Protein AF-A0A955H539-F1 (afdb_monomer_lite)

Structure (mmCIF, N/CA/C/O backbone):
data_AF-A0A955H539-F1
#
_entry.id   AF-A0A955H539-F1
#
loop_
_atom_site.group_PDB
_atom_site.id
_atom_site.type_symbol
_atom_site.label_atom_id
_atom_site.label_alt_id
_atom_site.label_comp_id
_atom_site.label_asym_id
_atom_site.label_entity_id
_atom_site.label_seq_id
_atom_site.pdbx_PDB_ins_code
_atom_site.Cartn_x
_atom_site.Cartn_y
_atom_site.Cartn_z
_atom_site.occupancy
_atom_site.B_iso_or_equiv
_atom_site.auth_seq_id
_atom_site.auth_comp_id
_atom_site.auth_asym_id
_atom_site.auth_atom_id
_atom_site.pdbx_PDB_model_num
ATOM 1 N N . MET A 1 1 ? 35.141 -35.932 -36.518 1.00 38.81 1 MET A N 1
ATOM 2 C CA . MET A 1 1 ? 34.909 -35.961 -35.057 1.00 38.81 1 MET A CA 1
ATOM 3 C C . MET A 1 1 ? 34.471 -34.568 -34.637 1.00 38.81 1 MET A C 1
ATOM 5 O O . MET A 1 1 ? 35.222 -33.624 -34.828 1.00 38.81 1 MET A O 1
ATOM 9 N N . SER A 1 2 ? 33.211 -34.442 -34.222 1.00 32.72 2 SER A N 1
ATOM 10 C CA . SER A 1 2 ? 32.520 -33.176 -33.949 1.00 32.72 2 SER A CA 1
ATOM 11 C C . SER A 1 2 ? 32.860 -32.680 -32.542 1.00 32.72 2 SER A C 1
ATOM 13 O O . SER A 1 2 ? 32.579 -33.362 -31.556 1.00 32.72 2 SER A O 1
ATOM 15 N N . SER A 1 3 ? 33.497 -31.513 -32.448 1.00 37.25 3 SER A N 1
ATOM 16 C CA . SER A 1 3 ? 33.741 -30.824 -31.184 1.00 37.25 3 SER A CA 1
ATOM 17 C C . SER A 1 3 ? 32.436 -30.204 -30.692 1.00 37.25 3 SER A C 1
ATOM 19 O O . SER A 1 3 ? 32.003 -29.161 -31.179 1.00 37.25 3 SER A O 1
ATOM 21 N N . SER A 1 4 ? 31.826 -30.882 -29.723 1.00 38.12 4 SER A N 1
ATOM 22 C CA . SER A 1 4 ? 30.728 -30.408 -28.883 1.00 38.12 4 SER A CA 1
ATOM 23 C C . SER A 1 4 ? 30.939 -28.951 -28.451 1.00 38.12 4 SER A C 1
ATOM 25 O O . SER A 1 4 ? 31.757 -28.652 -27.576 1.00 38.12 4 SER A O 1
ATOM 27 N N . GLN A 1 5 ? 30.185 -28.038 -29.071 1.00 35.50 5 GLN A N 1
ATOM 28 C CA . GLN A 1 5 ? 29.896 -26.733 -28.496 1.00 35.50 5 GLN A CA 1
ATOM 29 C C . GLN A 1 5 ? 29.099 -26.982 -27.215 1.00 35.50 5 GLN A C 1
ATOM 31 O O . GLN A 1 5 ? 27.898 -27.253 -27.241 1.00 35.50 5 GLN A O 1
ATOM 36 N N . ARG A 1 6 ? 29.785 -26.912 -26.071 1.00 37.47 6 ARG A N 1
ATOM 37 C CA . ARG A 1 6 ? 29.130 -26.755 -24.775 1.00 37.47 6 ARG A CA 1
ATOM 38 C C . ARG A 1 6 ? 28.365 -25.438 -24.815 1.00 37.47 6 ARG A C 1
ATOM 40 O O . ARG A 1 6 ? 28.949 -24.373 -24.648 1.00 37.47 6 ARG A O 1
ATOM 47 N N . ASN A 1 7 ? 27.057 -25.537 -25.031 1.00 35.84 7 ASN A N 1
ATOM 48 C CA . ASN A 1 7 ? 26.089 -24.493 -24.731 1.00 35.84 7 ASN A CA 1
ATOM 49 C C . ASN A 1 7 ? 26.128 -24.235 -23.218 1.00 35.84 7 ASN A C 1
ATOM 51 O O . ASN A 1 7 ? 25.329 -24.760 -22.446 1.00 35.84 7 ASN A O 1
ATOM 55 N N . THR A 1 8 ? 27.094 -23.443 -22.765 1.00 35.22 8 THR A N 1
ATOM 56 C CA . THR A 1 8 ? 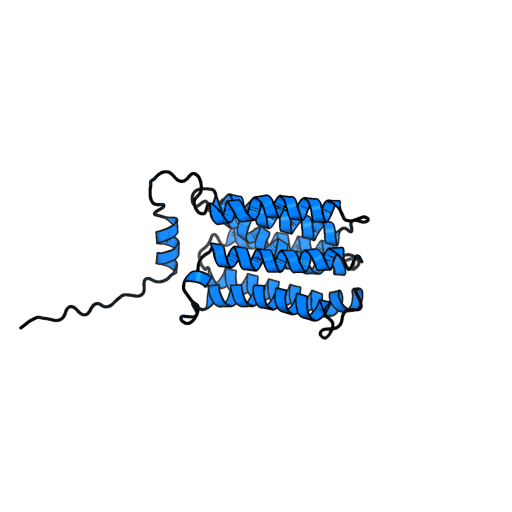26.981 -22.747 -21.492 1.00 35.22 8 THR A CA 1
ATOM 57 C C . THR A 1 8 ? 25.925 -21.675 -21.695 1.00 35.22 8 THR A C 1
ATOM 59 O O . THR A 1 8 ? 26.226 -20.584 -22.177 1.00 35.22 8 THR A O 1
ATOM 62 N N . SER A 1 9 ? 24.673 -21.996 -21.363 1.00 38.12 9 SER A N 1
ATOM 63 C CA . SER A 1 9 ? 23.660 -20.985 -21.092 1.00 38.12 9 SER A CA 1
ATOM 64 C C . SER A 1 9 ? 24.155 -20.187 -19.889 1.00 38.12 9 SER A C 1
ATOM 66 O O . SER A 1 9 ? 23.916 -20.551 -18.736 1.00 38.12 9 SER A O 1
ATOM 68 N N . ILE A 1 10 ? 24.941 -19.147 -20.152 1.00 40.91 10 ILE A N 1
ATOM 69 C CA . ILE A 1 10 ? 25.293 -18.150 -19.153 1.00 40.91 10 ILE A CA 1
ATOM 70 C C . ILE A 1 10 ? 23.949 -17.583 -18.714 1.00 40.91 10 ILE A C 1
ATOM 72 O O . ILE A 1 10 ? 23.282 -16.905 -19.493 1.00 40.91 10 ILE A O 1
ATOM 76 N N . ALA A 1 11 ? 23.513 -17.952 -17.508 1.00 40.94 11 ALA A N 1
ATOM 77 C CA . ALA A 1 11 ? 22.368 -17.341 -16.863 1.00 40.94 11 ALA A CA 1
ATOM 78 C C . ALA A 1 11 ? 22.653 -15.840 -16.844 1.00 40.94 11 ALA A C 1
ATOM 80 O O . ALA A 1 11 ? 23.540 -15.379 -16.123 1.00 40.94 11 ALA A O 1
ATOM 81 N N . VAL A 1 12 ? 21.993 -15.104 -17.738 1.00 39.16 12 VAL A N 1
ATOM 82 C CA . VAL A 1 12 ? 22.119 -13.655 -17.808 1.00 39.16 12 VAL A CA 1
ATOM 83 C C . VAL A 1 12 ? 21.705 -13.156 -16.427 1.00 39.16 12 VAL A C 1
ATOM 85 O O . VAL A 1 12 ? 20.590 -13.467 -16.007 1.00 39.16 12 VAL A O 1
ATOM 88 N N . PRO A 1 13 ? 22.582 -12.451 -15.690 1.00 43.50 13 PRO A N 1
ATOM 89 C CA . PRO A 1 13 ? 22.218 -11.896 -14.397 1.00 43.50 13 PRO A CA 1
ATOM 90 C C . PRO A 1 13 ? 20.921 -11.112 -14.567 1.00 43.50 13 PRO A C 1
ATOM 92 O O . PRO A 1 13 ? 20.821 -10.314 -15.498 1.00 43.50 13 PRO A O 1
ATOM 95 N N . PHE A 1 14 ? 19.929 -11.334 -13.711 1.00 41.34 14 PHE A N 1
ATOM 96 C CA . PHE A 1 14 ? 18.600 -10.743 -13.865 1.00 41.34 14 PHE A CA 1
ATOM 97 C C . PHE A 1 14 ? 18.630 -9.210 -13.955 1.00 41.34 14 PHE A C 1
ATOM 99 O O . PHE A 1 14 ? 17.794 -8.627 -14.630 1.00 41.34 14 PHE A O 1
ATOM 106 N N . SER A 1 15 ? 19.658 -8.550 -13.405 1.00 37.47 15 SER A N 1
ATOM 107 C CA . SER A 1 15 ? 19.914 -7.122 -13.638 1.00 37.47 15 SER A CA 1
ATOM 108 C C . SER A 1 15 ? 20.077 -6.781 -15.121 1.00 37.47 15 SER A C 1
ATOM 110 O O . SER A 1 15 ? 19.493 -5.812 -15.582 1.00 37.47 15 SER A O 1
ATOM 112 N N . LYS A 1 16 ? 20.791 -7.601 -15.898 1.00 33.38 16 LYS A N 1
ATOM 113 C CA . LYS A 1 16 ? 20.865 -7.475 -17.357 1.00 33.38 16 LYS A CA 1
ATOM 114 C C . LYS A 1 16 ? 19.565 -7.892 -18.038 1.00 33.38 16 LYS A C 1
ATOM 116 O O . LYS A 1 16 ? 19.284 -7.345 -19.084 1.00 33.38 16 LYS A O 1
ATOM 121 N N . PHE A 1 17 ? 18.763 -8.803 -17.487 1.00 37.69 17 PHE A N 1
ATOM 122 C CA . PHE A 1 17 ? 17.462 -9.175 -18.067 1.00 37.69 17 PHE A CA 1
ATOM 123 C C . PHE A 1 17 ? 16.393 -8.081 -17.879 1.00 37.69 17 PHE A C 1
ATOM 125 O O . PHE A 1 17 ? 15.709 -7.735 -18.837 1.00 37.69 17 PHE A O 1
ATOM 132 N N . LEU A 1 18 ? 16.302 -7.487 -16.683 1.00 35.06 18 LEU A N 1
ATOM 133 C CA . LEU A 1 18 ? 15.467 -6.319 -16.373 1.00 35.06 18 LEU A CA 1
ATOM 134 C C . LEU A 1 18 ? 15.876 -5.114 -17.218 1.00 35.06 18 LEU A C 1
ATOM 136 O O . LEU A 1 18 ? 15.024 -4.541 -17.886 1.00 35.06 18 LEU A O 1
ATOM 140 N N . VAL A 1 19 ? 17.176 -4.804 -17.265 1.00 41.91 19 VAL A N 1
ATOM 141 C CA . VAL A 1 19 ? 17.725 -3.724 -18.098 1.00 41.91 19 VAL A CA 1
ATOM 142 C C . VAL A 1 19 ? 17.501 -4.016 -19.586 1.00 41.91 19 VAL A C 1
ATOM 144 O O . VAL A 1 19 ? 17.083 -3.137 -20.319 1.00 41.91 19 VAL A O 1
ATOM 147 N N . HIS A 1 20 ? 17.646 -5.260 -20.054 1.00 39.03 20 HIS A N 1
ATOM 148 C CA . HIS A 1 20 ? 17.421 -5.597 -21.466 1.00 39.03 20 HIS A CA 1
ATOM 149 C C . HIS A 1 20 ? 15.936 -5.582 -21.876 1.00 39.03 20 HIS A C 1
ATOM 151 O O . HIS A 1 20 ? 15.632 -5.279 -23.028 1.00 39.03 20 HIS A O 1
ATOM 157 N N . HIS A 1 21 ? 15.005 -5.848 -20.951 1.00 44.81 21 HIS A N 1
ATOM 158 C CA . HIS A 1 21 ? 13.562 -5.668 -21.166 1.00 44.81 21 HIS A CA 1
ATOM 159 C C . HIS A 1 21 ? 13.073 -4.225 -20.941 1.00 44.81 21 HIS A C 1
ATOM 161 O O . HIS A 1 21 ? 11.998 -3.867 -21.427 1.00 44.81 21 HIS A O 1
ATOM 167 N N . GLU A 1 22 ? 13.828 -3.404 -20.210 1.00 46.75 22 GLU A N 1
ATOM 168 C CA . GLU A 1 22 ? 13.614 -1.960 -20.059 1.00 46.75 22 GLU A CA 1
ATOM 169 C C . GLU A 1 22 ? 14.155 -1.181 -21.271 1.00 46.75 22 GLU A C 1
ATOM 171 O O . GLU A 1 22 ? 13.440 -0.336 -21.805 1.00 46.75 22 GLU A O 1
ATOM 176 N N . ASP A 1 23 ? 15.345 -1.523 -21.770 1.00 45.06 23 ASP A N 1
ATOM 177 C CA . ASP A 1 23 ? 16.079 -0.766 -22.797 1.00 45.06 23 ASP A CA 1
ATOM 178 C C . ASP A 1 23 ? 15.697 -1.107 -24.244 1.00 45.06 23 ASP A C 1
ATOM 180 O O . ASP A 1 23 ? 15.927 -0.301 -25.143 1.00 45.06 23 ASP A O 1
ATOM 184 N N . ASN A 1 24 ? 15.088 -2.272 -24.494 1.00 41.47 24 ASN A N 1
ATOM 185 C CA . ASN A 1 24 ? 14.580 -2.659 -25.815 1.00 41.47 24 ASN A CA 1
ATOM 186 C C . ASN A 1 24 ? 13.050 -2.821 -25.792 1.00 41.47 24 ASN A C 1
ATOM 188 O O . ASN A 1 24 ? 12.541 -3.946 -25.888 1.00 41.47 24 ASN A O 1
ATOM 192 N N . PRO A 1 25 ? 12.268 -1.727 -25.698 1.00 46.56 25 PRO A N 1
ATOM 193 C CA . PRO A 1 25 ? 10.861 -1.802 -26.055 1.00 46.56 25 PRO A CA 1
ATOM 194 C C . PRO A 1 25 ? 10.804 -2.204 -27.531 1.00 46.56 25 PRO A C 1
ATOM 196 O O . PRO A 1 25 ? 11.357 -1.503 -28.378 1.00 46.56 25 PRO A O 1
ATOM 199 N N . ARG A 1 26 ? 10.182 -3.348 -27.855 1.00 47.81 26 ARG A N 1
ATOM 200 C CA . ARG A 1 26 ? 9.959 -3.727 -29.258 1.00 47.81 26 ARG A CA 1
ATOM 201 C C . ARG A 1 26 ? 9.319 -2.524 -29.959 1.00 47.81 26 ARG A C 1
ATOM 203 O O . ARG A 1 26 ? 8.255 -2.081 -29.513 1.00 47.81 26 ARG A O 1
ATOM 210 N N . PRO A 1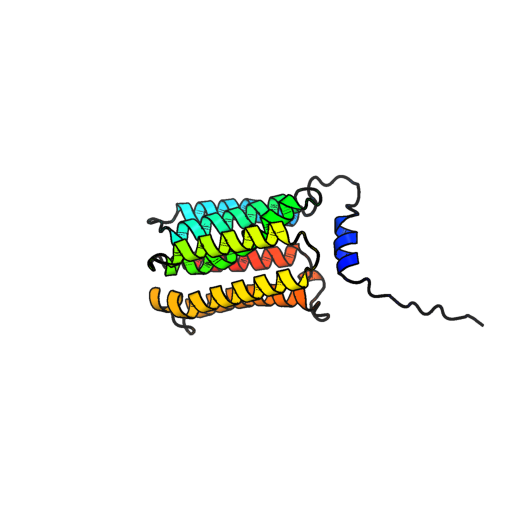 27 ? 9.968 -1.946 -30.980 1.00 49.78 27 PRO A N 1
ATOM 211 C CA . PRO A 1 27 ? 9.525 -0.690 -31.542 1.00 49.78 27 PRO A CA 1
ATOM 212 C C . PRO A 1 27 ? 8.395 -0.985 -32.514 1.00 49.78 27 PRO A C 1
ATOM 214 O O . PRO A 1 27 ? 8.638 -1.015 -33.701 1.00 49.78 27 PRO A O 1
ATOM 217 N N . GLU A 1 28 ? 7.176 -1.247 -32.036 1.00 42.19 28 GLU A N 1
ATOM 218 C CA . GLU A 1 28 ? 5.996 -1.293 -32.905 1.00 42.19 28 GLU A CA 1
ATOM 219 C C . GLU A 1 28 ? 4.678 -1.228 -32.099 1.00 42.19 28 GLU A C 1
ATOM 221 O O . GLU A 1 28 ? 4.253 -2.179 -31.449 1.00 42.19 28 GLU A O 1
ATOM 226 N N . LYS A 1 29 ? 4.004 -0.073 -32.201 1.00 42.81 29 LYS A N 1
ATOM 227 C CA . LYS A 1 29 ? 2.533 0.104 -32.164 1.00 42.81 29 LYS A CA 1
ATOM 228 C C . LYS A 1 29 ? 1.731 -0.091 -30.865 1.00 42.81 29 LYS A C 1
ATOM 230 O O . LYS A 1 29 ? 0.507 -0.016 -30.940 1.00 42.81 29 LYS A O 1
ATOM 235 N N . LEU A 1 30 ? 2.327 -0.258 -29.686 1.00 50.34 30 LEU A N 1
ATOM 236 C CA . LEU A 1 30 ? 1.556 -0.261 -28.429 1.00 50.34 30 LEU A CA 1
ATOM 237 C C . LEU A 1 30 ? 1.717 1.063 -27.670 1.00 50.34 30 LEU A C 1
ATOM 239 O O . LEU A 1 30 ? 2.828 1.468 -27.341 1.00 50.34 30 LEU A O 1
ATOM 243 N N . LEU A 1 31 ? 0.588 1.732 -27.399 1.00 57.59 31 LEU A N 1
ATOM 244 C CA . LEU A 1 31 ? 0.509 3.006 -26.665 1.00 57.59 31 LEU A CA 1
ATOM 245 C C . LEU A 1 31 ? 1.041 2.888 -25.219 1.00 57.59 31 LEU A C 1
ATOM 247 O O . LEU A 1 31 ? 1.422 3.891 -24.626 1.00 57.59 31 LEU A O 1
ATOM 251 N N . PHE A 1 32 ? 1.076 1.664 -24.673 1.00 57.12 32 PHE A N 1
ATOM 252 C CA . PHE A 1 32 ? 1.482 1.351 -23.303 1.00 57.12 32 PHE A CA 1
ATOM 253 C C . PHE A 1 32 ? 2.502 0.212 -23.260 1.00 57.12 32 PHE A C 1
ATOM 255 O O . PHE A 1 32 ? 2.371 -0.765 -24.000 1.00 57.12 32 PHE A O 1
ATOM 262 N N . ARG A 1 33 ? 3.475 0.302 -22.343 1.00 65.25 33 ARG A N 1
ATOM 263 C CA . ARG A 1 33 ? 4.502 -0.734 -22.135 1.00 65.25 33 ARG A CA 1
ATOM 264 C C . ARG A 1 33 ? 3.916 -2.013 -21.522 1.00 65.25 33 ARG A C 1
ATOM 266 O O . ARG A 1 33 ? 4.242 -3.101 -21.983 1.00 65.25 33 ARG A O 1
ATOM 273 N N . HIS A 1 34 ? 3.028 -1.882 -20.533 1.00 72.50 34 HIS A N 1
ATOM 274 C CA . HIS A 1 34 ? 2.270 -2.999 -19.949 1.00 72.50 34 HIS A CA 1
ATOM 275 C C . HIS A 1 34 ? 0.765 -2.675 -19.927 1.00 72.50 34 HIS A C 1
ATOM 277 O O . HIS A 1 34 ? 0.237 -2.242 -18.899 1.00 72.50 34 HIS A O 1
ATOM 283 N N . PRO A 1 35 ? 0.044 -2.862 -21.048 1.00 70.62 35 PRO A N 1
ATOM 284 C CA . PRO A 1 35 ? -1.343 -2.411 -21.184 1.00 70.62 35 PRO A CA 1
ATOM 285 C C . PRO A 1 35 ? -2.294 -3.077 -20.183 1.00 70.62 35 PRO A C 1
ATOM 287 O O . PRO A 1 35 ? -3.199 -2.420 -19.678 1.00 70.62 35 PRO A O 1
ATOM 290 N N . PHE A 1 36 ? -2.068 -4.348 -19.838 1.00 76.69 36 PHE A N 1
ATOM 291 C CA . PHE A 1 36 ? -2.891 -5.051 -18.851 1.00 76.69 36 PHE A CA 1
ATOM 292 C C . PHE A 1 36 ? -2.740 -4.468 -17.448 1.00 76.69 36 PHE A C 1
ATOM 294 O O . PHE A 1 36 ? -3.737 -4.302 -16.756 1.00 76.69 36 PHE A O 1
ATOM 301 N N . VAL A 1 37 ? -1.523 -4.087 -17.044 1.00 76.75 37 VAL A N 1
ATOM 302 C CA . VAL A 1 37 ? -1.291 -3.423 -15.753 1.00 76.75 37 VAL A CA 1
ATOM 303 C C . VAL A 1 37 ? -2.120 -2.141 -15.691 1.00 76.75 37 VAL A C 1
ATOM 305 O O . VAL A 1 37 ? -2.935 -1.989 -14.786 1.00 76.75 37 VAL A O 1
ATOM 308 N N . VAL A 1 38 ? -2.013 -1.275 -16.701 1.00 80.69 38 VAL A N 1
ATOM 309 C CA . VAL A 1 38 ? -2.783 -0.020 -16.777 1.00 80.69 38 VAL A CA 1
ATOM 310 C C . VAL A 1 38 ? -4.293 -0.287 -16.752 1.00 80.69 38 VAL A C 1
ATOM 312 O O . VAL A 1 38 ? -5.019 0.344 -15.982 1.00 80.69 38 VAL A O 1
ATOM 315 N N . PHE A 1 39 ? -4.759 -1.262 -17.537 1.00 81.31 39 PHE A N 1
ATOM 316 C CA . PHE A 1 39 ? -6.173 -1.627 -17.623 1.00 81.31 39 PHE A CA 1
ATOM 317 C C . PHE A 1 39 ? -6.732 -2.179 -16.308 1.00 81.31 39 PHE A C 1
ATOM 319 O O . PHE A 1 39 ? -7.897 -1.947 -16.013 1.00 81.31 39 PHE A O 1
ATOM 326 N N . PHE A 1 40 ? -5.926 -2.865 -15.494 1.00 81.12 40 PHE A N 1
ATOM 327 C CA . PHE A 1 40 ? -6.348 -3.305 -14.164 1.00 81.12 40 PHE A CA 1
ATOM 328 C C . PHE A 1 40 ? -6.284 -2.182 -13.123 1.00 81.12 40 PHE A C 1
ATOM 330 O O . PHE A 1 40 ? -7.153 -2.115 -12.259 1.00 81.12 40 PHE A O 1
ATOM 337 N N . HIS A 1 41 ? -5.302 -1.278 -13.198 1.00 87.19 41 HIS A N 1
ATOM 338 C CA . HIS A 1 41 ? -5.094 -0.260 -12.163 1.00 87.19 41 HIS A CA 1
ATOM 339 C C . HIS A 1 41 ? -6.120 0.874 -12.230 1.00 87.19 41 HIS A C 1
ATOM 341 O O . HIS A 1 41 ? -6.611 1.302 -11.189 1.00 87.19 41 HIS A O 1
ATOM 347 N N . LEU A 1 42 ? -6.483 1.358 -13.423 1.00 87.75 42 LEU A N 1
ATOM 348 C CA . LEU A 1 42 ? -7.389 2.510 -13.547 1.00 87.75 42 LEU A CA 1
ATOM 349 C C . LEU A 1 42 ? -8.818 2.227 -13.038 1.00 87.75 42 LEU A C 1
ATOM 351 O O . LEU A 1 42 ? -9.314 3.019 -12.234 1.00 87.75 42 LEU A O 1
ATOM 355 N N . PRO A 1 43 ? -9.482 1.110 -13.397 1.00 87.62 43 PRO A N 1
ATOM 356 C CA . PRO A 1 43 ? -10.765 0.749 -12.793 1.00 87.62 43 PRO A CA 1
ATOM 357 C C . PRO A 1 43 ? -10.652 0.533 -11.283 1.00 87.62 43 PRO A C 1
ATOM 359 O O . PRO A 1 43 ? -11.580 0.841 -10.539 1.00 87.62 43 PRO A O 1
ATOM 362 N N . TYR A 1 44 ? -9.501 0.047 -10.816 1.00 86.38 44 TYR A N 1
ATOM 363 C CA . TYR A 1 44 ? -9.258 -0.172 -9.398 1.00 86.38 44 TYR A CA 1
ATOM 364 C C . TYR A 1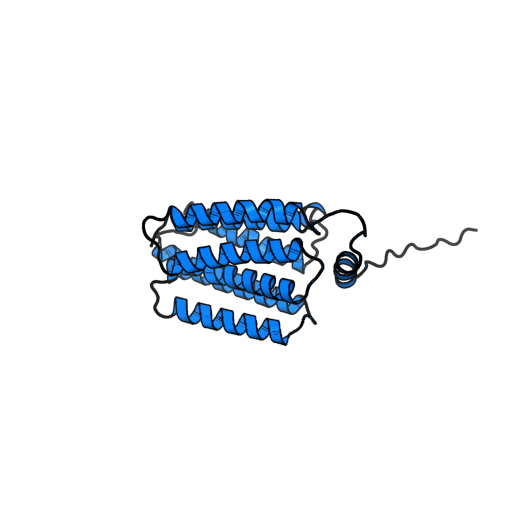 44 ? -9.136 1.142 -8.611 1.00 86.38 44 TYR A C 1
ATOM 366 O O . TYR A 1 44 ? -9.668 1.249 -7.509 1.00 86.38 44 TYR A O 1
ATOM 374 N N . VAL A 1 45 ? -8.535 2.185 -9.195 1.00 91.31 45 VAL A N 1
ATOM 375 C CA . VAL A 1 45 ? -8.556 3.551 -8.635 1.00 91.31 45 VAL A CA 1
ATOM 376 C C . VAL A 1 45 ? -9.990 4.046 -8.465 1.00 91.31 45 VAL A C 1
ATOM 378 O O . VAL A 1 45 ? -10.338 4.578 -7.412 1.00 91.31 45 VAL A O 1
ATOM 381 N N . VAL A 1 46 ? -10.830 3.848 -9.483 1.00 92.25 46 VAL A N 1
ATOM 382 C CA . VAL A 1 46 ? -12.245 4.239 -9.439 1.00 92.25 46 VAL A CA 1
ATOM 383 C C . VAL A 1 46 ? -12.985 3.471 -8.339 1.00 92.25 46 VAL A C 1
ATOM 385 O O . VAL A 1 46 ? -13.703 4.082 -7.547 1.00 92.25 46 VAL A O 1
ATOM 388 N N . LEU A 1 47 ? -12.758 2.158 -8.229 1.00 90.81 47 LEU A N 1
ATOM 389 C CA . LEU A 1 47 ? -13.317 1.323 -7.164 1.00 90.81 47 LEU A CA 1
ATOM 390 C C . LEU A 1 47 ? -12.911 1.824 -5.770 1.00 90.81 47 LEU A C 1
ATOM 392 O O . LEU A 1 47 ? -13.779 2.002 -4.918 1.00 90.81 47 LEU A O 1
ATOM 396 N N . LEU A 1 48 ? -11.623 2.101 -5.541 1.00 92.25 48 LEU A N 1
ATOM 397 C CA . LEU A 1 48 ? -11.126 2.650 -4.273 1.00 92.25 48 LEU A CA 1
ATOM 398 C C . LEU A 1 48 ? -11.763 4.008 -3.950 1.00 92.25 48 LEU A C 1
ATOM 400 O O . LEU A 1 48 ? -12.103 4.270 -2.796 1.00 92.25 48 LEU A O 1
ATOM 404 N N . GLY A 1 49 ? -11.971 4.850 -4.966 1.00 90.75 49 GLY A N 1
ATOM 405 C CA . GLY A 1 49 ? -12.691 6.114 -4.835 1.00 90.75 49 GLY A CA 1
ATOM 406 C C . GLY A 1 49 ? -14.130 5.911 -4.359 1.00 90.75 49 GLY A C 1
ATOM 407 O O . GLY A 1 49 ? -14.545 6.531 -3.381 1.00 90.75 49 GLY A O 1
ATOM 408 N N . PHE A 1 50 ? -14.878 5.000 -4.986 1.00 91.75 50 PHE A N 1
ATOM 409 C CA . PHE A 1 50 ? -16.242 4.672 -4.559 1.00 91.75 50 PHE A CA 1
ATOM 410 C C . PHE A 1 50 ? -16.291 4.068 -3.152 1.00 91.75 50 PHE A C 1
ATOM 412 O O . PHE A 1 50 ? -17.136 4.464 -2.350 1.00 91.75 50 PHE A O 1
ATOM 419 N N . MET A 1 51 ? -15.362 3.166 -2.830 1.00 90.94 51 MET A N 1
ATOM 420 C CA . MET A 1 51 ? -15.214 2.578 -1.497 1.00 90.94 51 MET A CA 1
ATOM 421 C C . MET A 1 51 ? -15.000 3.652 -0.423 1.00 90.94 51 MET A C 1
ATOM 423 O O . MET A 1 51 ? -15.671 3.631 0.607 1.00 90.94 51 MET A O 1
ATOM 427 N N . TYR A 1 52 ? -14.124 4.627 -0.678 1.00 92.12 52 TYR A N 1
ATOM 428 C CA . TYR A 1 52 ? -13.895 5.746 0.237 1.00 92.12 52 TYR A CA 1
ATOM 429 C C . TYR A 1 52 ? -15.111 6.674 0.355 1.00 92.12 52 TYR A C 1
ATOM 431 O O . TYR A 1 52 ? -15.471 7.100 1.454 1.00 92.12 52 TYR A O 1
ATOM 439 N N . LEU A 1 53 ? -15.770 6.998 -0.763 1.00 90.12 53 LEU A N 1
ATOM 440 C CA . LEU A 1 53 ? -16.960 7.852 -0.757 1.00 90.12 53 LEU A CA 1
ATOM 441 C C . LEU A 1 53 ? -18.115 7.217 0.024 1.00 90.12 53 LEU A C 1
ATOM 443 O O . LEU A 1 53 ? -18.806 7.942 0.740 1.00 90.12 53 LEU A O 1
ATOM 447 N N . GLY A 1 54 ? -18.257 5.890 -0.048 1.00 85.38 54 GLY A N 1
ATOM 448 C CA . GLY A 1 54 ? -19.265 5.112 0.675 1.00 85.38 54 GLY A CA 1
ATOM 449 C C . GLY A 1 54 ? -19.100 5.080 2.199 1.00 85.38 54 GLY A C 1
ATOM 450 O O . GLY A 1 54 ? -20.029 4.674 2.892 1.00 85.38 54 GLY A O 1
ATOM 451 N N . LEU A 1 55 ? -17.964 5.532 2.746 1.00 86.56 55 LEU A N 1
ATOM 452 C CA . LEU A 1 55 ? -17.777 5.667 4.193 1.00 86.56 55 LEU A CA 1
ATOM 453 C C . LEU A 1 55 ? -18.655 6.795 4.756 1.00 86.56 55 LEU A C 1
ATOM 455 O O . LEU A 1 55 ? -18.492 7.962 4.380 1.00 86.56 55 LEU A O 1
ATOM 459 N N . SER A 1 56 ? -19.535 6.457 5.701 1.00 81.94 56 SER A N 1
ATOM 460 C CA . SER A 1 56 ? -20.420 7.407 6.392 1.00 81.94 56 SER A CA 1
ATOM 461 C C . SER A 1 56 ? -19.653 8.399 7.273 1.00 81.94 56 SER A C 1
ATOM 463 O O . SER A 1 56 ? -20.006 9.574 7.333 1.00 81.94 56 SER A O 1
ATOM 465 N N . GLN A 1 57 ? -18.569 7.947 7.903 1.00 84.75 57 GLN A N 1
ATOM 466 C CA . GLN A 1 57 ? -17.602 8.774 8.621 1.00 84.75 57 GLN A CA 1
ATOM 467 C C . GLN A 1 57 ? -16.199 8.464 8.105 1.00 84.75 57 GLN A C 1
ATOM 469 O O . GLN A 1 57 ? -15.875 7.312 7.828 1.00 84.75 57 GLN A O 1
ATOM 474 N N . LYS A 1 58 ? -15.382 9.505 7.934 1.00 90.50 58 LYS A N 1
ATOM 475 C CA . LYS A 1 58 ? -14.043 9.405 7.347 1.00 90.50 58 LYS A CA 1
ATOM 476 C C . LYS A 1 58 ? -13.023 9.825 8.391 1.00 90.50 58 LYS A C 1
ATOM 478 O O . LYS A 1 58 ? -12.919 11.008 8.710 1.00 90.50 58 LYS A O 1
ATOM 483 N N . THR A 1 59 ? -12.266 8.871 8.919 1.00 91.94 59 THR A N 1
ATOM 484 C CA . THR A 1 59 ? -11.158 9.192 9.823 1.00 91.94 59 THR A CA 1
ATOM 485 C C . THR A 1 59 ? -9.939 9.661 9.033 1.00 91.94 59 THR A C 1
ATOM 487 O O . THR A 1 59 ? -9.781 9.370 7.839 1.00 91.94 59 THR A O 1
ATOM 490 N N . THR A 1 60 ? -9.030 10.377 9.695 1.00 91.62 60 THR A N 1
ATOM 491 C CA . THR A 1 60 ? -7.749 10.775 9.091 1.00 91.62 60 THR A CA 1
ATOM 492 C C . THR A 1 60 ? -6.944 9.552 8.646 1.00 91.62 60 THR A C 1
ATOM 494 O O . THR A 1 60 ? -6.366 9.561 7.562 1.00 91.62 60 THR A O 1
ATOM 497 N N . GLY A 1 61 ? -6.955 8.472 9.436 1.00 91.94 61 GLY A N 1
ATOM 498 C CA . GLY A 1 61 ? -6.262 7.224 9.106 1.00 91.94 61 GLY A CA 1
ATOM 499 C C . GLY A 1 61 ? -6.806 6.548 7.852 1.00 91.94 61 GLY A C 1
ATOM 500 O O . GLY A 1 61 ? -6.035 6.205 6.958 1.00 91.94 61 GLY A O 1
ATOM 501 N N . GLN A 1 62 ? -8.133 6.418 7.750 1.00 93.00 62 GLN A N 1
ATOM 502 C CA . GLN A 1 62 ? -8.800 5.900 6.551 1.00 93.00 62 GLN A CA 1
ATOM 503 C C . GLN A 1 62 ? -8.507 6.779 5.333 1.00 93.00 62 GLN A C 1
ATOM 505 O O . GLN A 1 62 ? -8.188 6.270 4.264 1.00 93.00 62 GLN A O 1
ATOM 510 N N . THR A 1 63 ? -8.557 8.101 5.499 1.00 94.44 63 THR A N 1
ATOM 511 C CA . THR A 1 63 ? -8.292 9.053 4.413 1.00 94.44 63 THR A CA 1
ATOM 512 C C . THR A 1 63 ? -6.870 8.912 3.875 1.00 94.44 63 THR A C 1
ATOM 514 O O . THR A 1 63 ? -6.687 8.824 2.664 1.00 94.44 63 THR A O 1
ATOM 517 N N . ILE A 1 64 ? -5.865 8.816 4.750 1.00 95.06 64 ILE A N 1
ATOM 518 C CA . ILE A 1 64 ? -4.470 8.610 4.332 1.00 95.06 64 ILE A CA 1
ATOM 519 C C . ILE A 1 64 ? -4.298 7.243 3.660 1.00 95.06 64 ILE A C 1
ATOM 521 O O . ILE A 1 64 ? -3.635 7.151 2.625 1.00 95.06 64 ILE A O 1
ATOM 525 N N . TYR A 1 65 ? -4.915 6.189 4.198 1.00 94.62 65 TYR A N 1
ATOM 526 C CA . TYR A 1 65 ? -4.882 4.859 3.590 1.00 94.62 65 TYR A CA 1
ATOM 527 C C . TYR A 1 65 ? -5.460 4.862 2.166 1.00 94.62 65 TYR A C 1
ATOM 529 O O . TYR A 1 65 ? -4.778 4.465 1.224 1.00 94.62 65 TYR A O 1
ATOM 537 N N . PHE A 1 66 ? -6.678 5.374 1.972 1.00 94.75 66 PHE A N 1
ATOM 538 C CA . PHE A 1 66 ? -7.296 5.416 0.644 1.00 94.75 66 PHE A CA 1
ATOM 539 C C . PHE A 1 66 ? -6.541 6.342 -0.317 1.00 94.75 66 PHE A C 1
ATOM 541 O O . PHE A 1 66 ? -6.355 5.983 -1.478 1.00 94.75 66 PHE A O 1
ATOM 548 N N . ALA A 1 67 ? -6.041 7.490 0.151 1.00 95.00 67 ALA A N 1
ATOM 549 C CA . ALA A 1 67 ? -5.248 8.400 -0.674 1.00 95.00 67 ALA A CA 1
ATOM 550 C C . ALA A 1 67 ? -3.936 7.757 -1.151 1.00 95.00 67 ALA A C 1
ATOM 552 O O . ALA A 1 67 ? -3.579 7.866 -2.323 1.00 95.00 67 ALA A O 1
ATOM 553 N N . THR A 1 68 ? -3.228 7.051 -0.268 1.00 93.69 68 THR A N 1
ATOM 554 C CA . THR A 1 68 ? -1.986 6.352 -0.634 1.00 93.69 68 THR A CA 1
ATOM 555 C C . THR A 1 68 ? -2.243 5.119 -1.493 1.00 93.69 68 THR A C 1
ATOM 557 O O . THR A 1 68 ? -1.457 4.860 -2.400 1.00 93.69 68 THR A O 1
ATOM 560 N N . ALA A 1 69 ? -3.354 4.403 -1.287 1.00 92.81 69 ALA A N 1
ATOM 561 C CA . ALA A 1 69 ? -3.787 3.328 -2.175 1.00 92.81 69 ALA A CA 1
ATOM 562 C C . ALA A 1 69 ? -4.081 3.866 -3.583 1.00 92.81 69 ALA A C 1
ATOM 564 O O . ALA A 1 69 ? -3.504 3.382 -4.550 1.00 92.81 69 ALA A O 1
ATOM 565 N N . VAL A 1 70 ? -4.890 4.920 -3.716 1.00 94.88 70 VAL A N 1
ATOM 566 C CA . VAL A 1 70 ? -5.147 5.576 -5.010 1.00 94.88 70 VAL A CA 1
ATOM 567 C C . VAL A 1 70 ? -3.844 6.043 -5.659 1.00 94.88 70 VAL A C 1
ATOM 569 O O . VAL A 1 70 ? -3.606 5.758 -6.832 1.00 94.88 70 VAL A O 1
ATOM 572 N N . GLY A 1 71 ? -2.976 6.707 -4.893 1.00 93.12 71 GLY A N 1
ATOM 573 C CA . GLY A 1 71 ? -1.685 7.174 -5.384 1.00 93.12 71 GLY A CA 1
ATOM 574 C C . GLY A 1 71 ? -0.784 6.035 -5.868 1.00 93.12 71 GLY A C 1
ATOM 575 O O . GLY A 1 71 ? -0.168 6.189 -6.913 1.00 93.12 71 GLY A O 1
ATOM 576 N N . LEU A 1 72 ? -0.766 4.887 -5.179 1.00 91.81 72 LEU A N 1
ATOM 577 C CA . LEU A 1 72 ? -0.058 3.674 -5.601 1.00 91.81 72 LEU A CA 1
ATOM 578 C C . LEU A 1 72 ? -0.556 3.179 -6.962 1.00 91.81 72 LEU A C 1
ATOM 580 O O . LEU A 1 72 ? 0.246 2.913 -7.856 1.00 91.81 72 LEU A O 1
ATOM 584 N N . TYR A 1 73 ? -1.872 3.059 -7.148 1.00 91.69 73 TYR A N 1
ATOM 585 C CA . TYR A 1 73 ? -2.390 2.548 -8.417 1.00 91.69 73 TYR A CA 1
ATOM 586 C C . TYR A 1 73 ? -2.182 3.538 -9.569 1.00 91.69 73 TYR A C 1
ATOM 588 O O . TYR A 1 73 ? -1.875 3.115 -10.683 1.00 91.69 73 TYR A O 1
ATOM 596 N N . LEU A 1 74 ? -2.286 4.846 -9.309 1.00 93.38 74 LEU A N 1
ATOM 597 C CA . LEU A 1 74 ? -2.013 5.887 -10.302 1.00 93.38 74 LEU A CA 1
ATOM 598 C C . LEU A 1 74 ? -0.526 5.980 -10.660 1.00 93.38 74 LEU A C 1
ATOM 600 O O . LEU A 1 74 ? -0.200 6.046 -11.846 1.00 93.38 74 LEU A O 1
ATOM 604 N N . SER A 1 75 ? 0.375 5.961 -9.671 1.00 91.44 75 SER A N 1
ATOM 605 C CA . SER A 1 75 ? 1.822 5.994 -9.913 1.00 91.44 75 SER A CA 1
ATOM 606 C C . SER A 1 75 ? 2.273 4.773 -10.698 1.00 91.44 75 SER A C 1
ATOM 608 O O . SER A 1 75 ? 3.045 4.909 -11.645 1.00 91.44 75 SER A O 1
ATOM 610 N N . SER A 1 76 ? 1.733 3.601 -10.360 1.00 88.88 76 SER A N 1
ATOM 611 C CA . SER A 1 76 ? 2.088 2.352 -11.021 1.00 88.88 76 SER A CA 1
ATOM 612 C C . SER A 1 76 ? 1.535 2.308 -12.443 1.00 88.88 76 SER A C 1
ATOM 614 O O . SER A 1 76 ? 2.269 1.998 -13.382 1.00 88.88 76 SER A O 1
ATOM 616 N N . ALA A 1 77 ? 0.284 2.737 -12.651 1.00 88.12 77 ALA A N 1
ATOM 617 C CA . ALA A 1 77 ? -0.273 2.892 -13.993 1.00 88.12 77 ALA A CA 1
ATOM 618 C C . ALA A 1 77 ? 0.570 3.853 -14.844 1.00 88.12 77 ALA A C 1
ATOM 620 O O . ALA A 1 77 ? 0.882 3.528 -15.986 1.00 88.12 77 ALA A O 1
ATOM 621 N N . ALA A 1 78 ? 0.992 4.997 -14.295 1.00 87.81 78 ALA A N 1
ATOM 622 C CA . ALA A 1 78 ? 1.846 5.949 -15.002 1.00 87.81 78 ALA A CA 1
ATOM 623 C C . ALA A 1 78 ? 3.227 5.356 -15.330 1.00 87.81 78 ALA A C 1
ATOM 625 O O . ALA A 1 78 ? 3.687 5.444 -16.468 1.00 87.81 78 ALA A O 1
ATOM 626 N N . TYR A 1 79 ? 3.875 4.694 -14.371 1.00 85.81 79 TYR A N 1
ATOM 627 C CA . TYR A 1 79 ? 5.172 4.053 -14.585 1.00 85.81 79 TYR A CA 1
ATOM 628 C C . TYR A 1 79 ? 5.121 2.981 -15.687 1.00 85.81 79 TYR A C 1
ATOM 630 O O . TYR A 1 79 ? 6.014 2.913 -16.531 1.00 85.81 79 TYR A O 1
ATOM 638 N N . HIS A 1 80 ? 4.052 2.183 -15.725 1.00 82.88 80 HIS A N 1
ATOM 639 C CA . HIS A 1 80 ? 3.871 1.106 -16.701 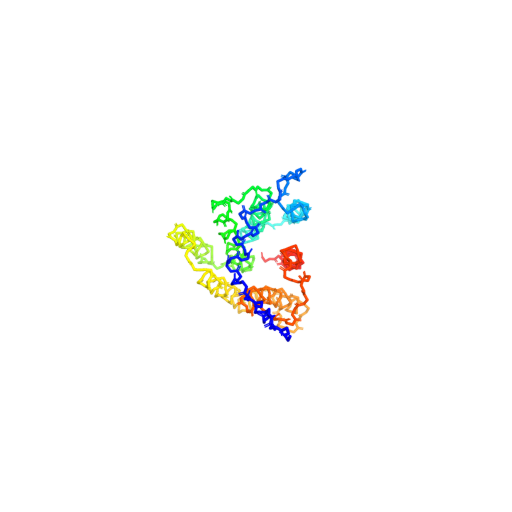1.00 82.88 80 HIS A CA 1
ATOM 640 C C . HIS A 1 80 ? 3.237 1.546 -18.031 1.00 82.88 80 HIS A C 1
ATOM 642 O O . HIS A 1 80 ? 3.295 0.802 -19.016 1.00 82.88 80 HIS A O 1
ATOM 648 N N . ALA A 1 81 ? 2.637 2.735 -18.084 1.00 81.31 81 ALA A N 1
ATOM 649 C CA . ALA A 1 81 ? 2.091 3.317 -19.303 1.00 81.31 81 ALA A CA 1
ATOM 650 C C . ALA A 1 81 ? 3.186 3.939 -20.180 1.00 81.31 81 ALA A C 1
ATOM 652 O O . ALA A 1 81 ? 3.178 3.746 -21.396 1.00 81.31 81 ALA A O 1
ATOM 653 N N . TRP A 1 82 ? 4.134 4.659 -19.577 1.00 77.31 82 TRP A N 1
ATOM 654 C CA . TRP A 1 82 ? 5.163 5.400 -20.306 1.00 77.31 82 TRP A CA 1
ATOM 655 C C . TRP A 1 82 ? 6.442 4.590 -20.563 1.00 77.31 82 TRP A C 1
ATOM 657 O O . TRP A 1 82 ? 6.650 3.486 -20.057 1.00 77.31 82 TRP A O 1
ATOM 667 N N . ARG A 1 83 ? 7.324 5.161 -21.396 1.00 69.81 83 ARG A N 1
ATOM 668 C CA . ARG A 1 83 ? 8.703 4.674 -21.556 1.00 69.81 83 ARG A CA 1
ATOM 669 C C . ARG A 1 83 ? 9.437 4.710 -20.205 1.00 69.81 83 ARG A C 1
ATOM 671 O O . ARG A 1 83 ? 9.089 5.557 -19.379 1.00 69.81 83 ARG A O 1
ATOM 678 N N . PRO A 1 84 ? 10.452 3.847 -19.994 1.00 67.75 84 PRO A N 1
ATOM 679 C CA . PRO A 1 84 ? 11.231 3.836 -18.760 1.00 67.75 84 PRO A CA 1
ATOM 680 C C . PRO A 1 84 ? 11.671 5.251 -18.372 1.00 67.75 84 PRO A C 1
ATOM 682 O O . PRO A 1 84 ? 12.353 5.937 -19.132 1.00 67.75 84 PRO A O 1
ATOM 685 N N . ASN A 1 85 ? 11.220 5.704 -17.204 1.00 78.50 85 ASN A N 1
ATOM 686 C CA . ASN A 1 85 ? 11.502 7.029 -16.673 1.00 78.50 85 ASN A CA 1
ATOM 687 C C . ASN A 1 85 ? 11.853 6.877 -15.191 1.00 78.50 85 ASN A C 1
ATOM 689 O O . ASN A 1 85 ? 11.038 6.402 -14.396 1.00 78.50 85 ASN A O 1
ATOM 693 N N . SER A 1 86 ? 13.069 7.280 -14.827 1.00 77.38 86 SER A N 1
ATOM 694 C CA . SER A 1 86 ? 13.592 7.151 -13.465 1.00 77.38 86 SER A CA 1
ATOM 695 C C . SER A 1 86 ? 12.772 7.940 -12.442 1.00 77.38 86 SER A C 1
ATOM 697 O O . SER A 1 86 ? 12.576 7.466 -11.327 1.00 77.38 86 SER A O 1
ATOM 699 N N . ALA A 1 87 ? 12.216 9.095 -12.817 1.00 83.25 87 ALA A N 1
ATOM 700 C CA . ALA A 1 87 ? 11.356 9.881 -11.938 1.00 83.25 87 ALA A CA 1
ATOM 701 C C . ALA A 1 87 ? 10.034 9.155 -11.648 1.00 83.25 87 ALA A C 1
ATOM 703 O O . ALA A 1 87 ? 9.644 9.045 -10.488 1.00 83.25 87 ALA A O 1
ATOM 704 N N . LEU A 1 88 ? 9.380 8.590 -12.673 1.00 84.12 88 LEU A N 1
ATOM 705 C CA . LEU A 1 88 ? 8.158 7.794 -12.482 1.00 84.12 88 LEU A CA 1
ATOM 706 C C . LEU A 1 88 ? 8.426 6.542 -11.642 1.00 84.12 88 LEU A C 1
ATOM 708 O O . LEU A 1 88 ? 7.617 6.201 -10.784 1.00 84.12 88 LEU A O 1
ATOM 712 N N . ARG A 1 89 ? 9.586 5.903 -11.829 1.00 82.00 89 ARG A N 1
ATOM 713 C CA . ARG A 1 89 ? 10.011 4.757 -11.017 1.00 82.00 89 ARG A CA 1
ATOM 714 C C . ARG A 1 89 ? 10.201 5.129 -9.546 1.00 82.00 89 ARG A C 1
ATOM 716 O O . ARG A 1 89 ? 9.759 4.393 -8.667 1.00 82.00 89 ARG A O 1
ATOM 723 N N . ILE A 1 90 ? 10.846 6.263 -9.268 1.00 82.88 90 ILE A N 1
ATOM 724 C CA . ILE A 1 90 ? 11.038 6.765 -7.899 1.00 82.88 90 ILE A CA 1
ATOM 725 C C . ILE A 1 90 ? 9.685 7.052 -7.248 1.00 82.88 90 ILE A C 1
ATOM 727 O O . ILE A 1 90 ? 9.449 6.607 -6.125 1.00 82.88 90 ILE A O 1
ATOM 731 N N . VAL A 1 91 ? 8.790 7.750 -7.954 1.00 88.12 91 VAL A N 1
ATOM 732 C CA . VAL A 1 91 ? 7.442 8.053 -7.455 1.00 88.12 91 VAL A CA 1
ATOM 733 C C . VAL A 1 91 ? 6.679 6.766 -7.148 1.00 88.12 91 VAL A C 1
ATOM 735 O O . VAL A 1 91 ? 6.119 6.647 -6.061 1.00 88.12 91 VAL A O 1
ATOM 738 N N . ASP A 1 92 ? 6.721 5.776 -8.040 1.00 85.88 92 ASP A N 1
ATOM 739 C CA . ASP A 1 92 ? 6.064 4.487 -7.823 1.00 85.88 92 ASP A CA 1
ATOM 740 C C . ASP A 1 92 ? 6.601 3.759 -6.581 1.00 85.88 92 ASP A C 1
ATOM 742 O O . ASP A 1 92 ? 5.841 3.344 -5.708 1.00 85.88 92 ASP A O 1
ATOM 746 N N . GLN A 1 93 ? 7.924 3.704 -6.410 1.00 82.50 93 GLN A N 1
ATOM 747 C CA . GLN A 1 93 ? 8.541 3.097 -5.226 1.00 82.50 93 GLN A CA 1
ATOM 748 C C . GLN A 1 93 ? 8.199 3.838 -3.923 1.00 82.50 93 GLN A C 1
ATOM 750 O O . GLN A 1 93 ? 7.993 3.200 -2.883 1.00 82.50 93 GLN A O 1
ATOM 755 N N . ILE A 1 94 ? 8.138 5.173 -3.954 1.00 86.56 94 ILE A N 1
ATOM 756 C CA . ILE A 1 94 ? 7.718 5.980 -2.802 1.00 86.56 94 ILE A CA 1
ATOM 757 C C . ILE A 1 94 ? 6.262 5.663 -2.463 1.00 86.56 94 ILE A C 1
ATOM 759 O O . ILE A 1 94 ? 5.964 5.408 -1.297 1.00 86.56 94 ILE A O 1
ATOM 763 N N . MET A 1 95 ? 5.376 5.597 -3.459 1.00 90.31 95 MET A N 1
ATOM 764 C CA . MET A 1 95 ? 3.964 5.295 -3.237 1.00 90.31 95 MET A CA 1
ATOM 765 C C . MET A 1 95 ? 3.727 3.875 -2.723 1.00 90.31 95 MET A C 1
ATOM 767 O O . MET A 1 95 ? 2.901 3.696 -1.830 1.00 90.31 95 MET A O 1
ATOM 771 N N . ILE A 1 96 ? 4.490 2.879 -3.184 1.00 84.94 96 ILE A N 1
ATOM 772 C CA . ILE A 1 96 ? 4.470 1.525 -2.602 1.00 84.94 96 ILE A CA 1
ATOM 773 C C . ILE A 1 96 ? 4.833 1.584 -1.116 1.00 84.94 96 ILE A C 1
ATOM 775 O O . ILE A 1 96 ? 4.161 0.977 -0.283 1.00 84.94 96 ILE A O 1
ATOM 779 N N . SER A 1 97 ? 5.876 2.337 -0.766 1.00 85.06 97 SER A N 1
ATOM 780 C CA . SER A 1 97 ? 6.329 2.456 0.625 1.00 85.06 97 SER A CA 1
ATOM 781 C C . SER A 1 97 ? 5.298 3.185 1.491 1.00 85.06 97 SER A C 1
ATOM 783 O O . SER A 1 97 ? 5.017 2.766 2.614 1.00 85.06 97 SER A O 1
ATOM 785 N N . ALA A 1 98 ? 4.704 4.249 0.947 1.00 89.19 98 ALA A N 1
ATOM 786 C CA . ALA A 1 98 ? 3.636 5.013 1.576 1.00 89.19 98 ALA A CA 1
ATOM 787 C C . ALA A 1 98 ? 2.411 4.134 1.838 1.00 89.19 98 ALA A C 1
ATOM 789 O O . ALA A 1 98 ? 1.891 4.136 2.951 1.00 89.19 98 ALA A O 1
ATOM 790 N N . TYR A 1 99 ? 1.997 3.333 0.851 1.00 89.56 99 TYR A N 1
ATOM 791 C CA . TYR A 1 99 ? 0.896 2.388 1.000 1.00 89.56 99 TYR A CA 1
ATOM 792 C C . TYR A 1 99 ? 1.170 1.395 2.132 1.00 89.56 99 TYR A C 1
ATOM 794 O O . TYR A 1 99 ? 0.336 1.254 3.024 1.00 89.56 99 TYR A O 1
ATOM 802 N N . VAL A 1 100 ? 2.353 0.768 2.150 1.00 85.81 100 VAL A N 1
ATOM 803 C CA . VAL A 1 100 ? 2.736 -0.197 3.194 1.00 85.81 100 VAL A CA 1
ATOM 804 C C . VAL A 1 100 ? 2.662 0.429 4.585 1.00 85.81 100 VAL A C 1
ATOM 806 O O . VAL A 1 100 ? 2.049 -0.154 5.471 1.00 85.81 100 VAL A O 1
ATOM 809 N N . LEU A 1 101 ? 3.215 1.630 4.770 1.00 87.50 101 LEU A N 1
ATOM 810 C CA . LEU A 1 101 ? 3.146 2.341 6.051 1.00 87.50 101 LEU A CA 1
ATOM 811 C C . LEU A 1 101 ? 1.710 2.708 6.444 1.00 87.50 101 LEU A C 1
ATOM 813 O O . LEU A 1 101 ? 1.329 2.621 7.615 1.00 87.50 101 LEU A O 1
ATOM 817 N N . SER A 1 102 ? 0.909 3.119 5.460 1.00 91.12 102 SER A N 1
ATOM 818 C CA . SER A 1 102 ? -0.458 3.579 5.682 1.00 91.12 102 SER A CA 1
ATOM 819 C C . SER A 1 102 ? -1.401 2.470 6.138 1.00 91.12 102 SER A C 1
ATOM 821 O O . SER A 1 102 ? -2.428 2.789 6.730 1.00 91.12 102 SER A O 1
ATOM 823 N N . THR A 1 103 ? -1.080 1.187 5.903 1.00 88.44 103 THR A N 1
ATOM 824 C CA . THR A 1 103 ? -1.993 0.084 6.239 1.00 88.44 103 THR A CA 1
ATOM 825 C C . THR A 1 103 ? -2.366 0.119 7.712 1.00 88.44 103 THR A C 1
ATOM 827 O O . THR A 1 103 ? -3.522 -0.073 8.050 1.00 88.44 103 THR A O 1
ATOM 830 N N . SER A 1 104 ? -1.437 0.462 8.599 1.00 86.81 104 SER A N 1
ATOM 831 C CA . SER A 1 104 ? -1.692 0.509 10.040 1.00 86.81 104 SER A CA 1
ATOM 832 C C . SER A 1 104 ? -2.548 1.710 10.498 1.00 86.81 104 SER A C 1
ATOM 834 O O . SER A 1 104 ? -3.140 1.675 11.579 1.00 86.81 104 SER A O 1
ATOM 836 N N . LEU A 1 105 ? -2.657 2.769 9.686 1.00 91.25 105 LEU A N 1
ATOM 837 C CA . LEU A 1 105 ? -3.253 4.047 10.089 1.00 91.25 105 LEU A CA 1
ATOM 838 C C . LEU A 1 105 ? -4.773 4.055 10.294 1.00 91.25 105 LEU A C 1
ATOM 840 O O . LEU A 1 105 ? -5.195 4.726 11.235 1.00 91.25 105 LEU A O 1
ATOM 844 N N . PRO A 1 106 ? -5.609 3.349 9.504 1.00 90.44 106 PRO A N 1
ATOM 845 C CA . PRO A 1 106 ? -7.048 3.268 9.746 1.00 90.44 106 PRO A CA 1
ATOM 846 C C . PRO A 1 106 ? -7.415 2.895 11.182 1.00 90.44 106 PRO A C 1
ATOM 848 O O . PRO A 1 106 ? -8.421 3.375 11.686 1.00 90.44 106 PRO A O 1
ATOM 851 N N . PHE A 1 107 ? -6.569 2.109 11.853 1.00 88.31 107 PHE A N 1
ATOM 852 C CA . PHE A 1 107 ? -6.785 1.671 13.230 1.00 88.31 107 PHE A CA 1
ATOM 853 C C . PHE A 1 107 ? -5.964 2.482 14.239 1.00 88.31 107 PHE A C 1
ATOM 855 O O . PHE A 1 107 ? -6.412 2.724 15.354 1.00 88.31 107 PHE A O 1
ATOM 862 N N . LEU A 1 108 ? -4.764 2.937 13.861 1.00 88.50 108 LEU A N 1
ATOM 863 C CA . LEU A 1 108 ? -3.852 3.625 14.779 1.00 88.50 108 LEU A CA 1
ATOM 864 C C . LEU A 1 108 ? -3.978 5.148 14.807 1.00 88.50 108 LEU A C 1
ATOM 866 O O . LEU A 1 108 ? -3.316 5.770 15.636 1.00 88.50 108 LEU A O 1
ATOM 870 N N . TYR A 1 109 ? -4.804 5.767 13.958 1.00 87.19 109 TYR A N 1
ATOM 871 C CA . TYR A 1 109 ? -4.899 7.233 13.861 1.00 87.19 109 TYR A CA 1
ATOM 872 C C . TYR A 1 109 ? -5.257 7.928 15.183 1.00 87.19 109 TYR A C 1
ATOM 874 O O . TYR A 1 109 ? -4.907 9.090 15.370 1.00 87.19 109 TYR A O 1
ATOM 882 N N . GLN A 1 110 ? -5.924 7.226 16.105 1.00 86.31 110 GLN A N 1
ATOM 883 C CA . GLN A 1 110 ? -6.260 7.739 17.436 1.00 86.31 110 GLN A CA 1
ATOM 884 C C . GLN A 1 110 ? -5.023 7.941 18.325 1.00 86.31 110 GLN A C 1
ATOM 886 O O . GLN A 1 110 ? -5.077 8.652 19.327 1.00 86.31 110 GLN A O 1
ATOM 891 N N . LYS A 1 111 ? -3.888 7.317 17.985 1.00 87.12 111 LYS A N 1
ATOM 892 C CA . LYS A 1 111 ? -2.621 7.531 18.685 1.00 87.12 111 LYS A CA 1
ATOM 893 C C . LYS A 1 111 ? -1.998 8.844 18.188 1.00 87.12 111 LYS A C 1
ATOM 895 O O . LYS A 1 111 ? -1.710 8.955 16.995 1.00 87.12 111 LYS A O 1
ATOM 900 N N . PRO A 1 112 ? -1.690 9.806 19.078 1.00 84.44 112 PRO A N 1
ATOM 901 C CA . PRO A 1 112 ? -1.269 11.157 18.687 1.00 84.44 112 PRO A CA 1
ATOM 902 C C . PRO A 1 112 ? 0.022 11.186 17.857 1.00 84.44 112 PRO A C 1
ATOM 904 O O . PRO A 1 112 ? 0.238 12.107 17.076 1.00 84.44 112 PRO A O 1
ATOM 907 N N . LEU A 1 113 ? 0.869 10.159 17.990 1.00 88.94 113 LEU A N 1
ATOM 908 C CA . LEU A 1 113 ? 2.134 10.047 17.263 1.00 88.94 113 LEU A CA 1
ATOM 909 C C . LEU A 1 113 ? 2.036 9.254 15.952 1.00 88.94 113 LEU A C 1
ATOM 911 O O . LEU A 1 113 ? 2.989 9.288 15.180 1.00 88.94 113 LEU A O 1
ATOM 915 N N . ALA A 1 114 ? 0.922 8.573 15.659 1.00 87.31 114 ALA A N 1
ATOM 916 C CA . ALA A 1 114 ? 0.827 7.713 14.476 1.00 87.31 114 ALA A CA 1
ATOM 917 C C . ALA A 1 114 ? 0.909 8.510 13.165 1.00 87.31 114 ALA A C 1
ATOM 919 O O . ALA A 1 114 ? 1.698 8.170 12.284 1.00 87.31 114 ALA A O 1
ATOM 920 N N . ILE A 1 115 ? 0.140 9.600 13.053 1.00 89.75 115 ILE A N 1
ATOM 921 C CA . ILE A 1 115 ? 0.141 10.449 11.853 1.00 89.75 115 ILE A CA 1
ATOM 922 C C . ILE A 1 115 ? 1.487 11.178 11.675 1.00 89.75 115 ILE A C 1
ATOM 924 O O . ILE A 1 115 ? 2.062 11.079 10.589 1.00 89.75 115 ILE A O 1
ATOM 928 N N . PRO A 1 116 ? 2.059 11.850 12.700 1.00 91.56 116 PRO A N 1
ATOM 929 C CA . PRO A 1 116 ? 3.390 12.442 12.573 1.00 91.56 116 PRO A CA 1
ATOM 930 C C . PRO A 1 116 ? 4.475 11.421 12.209 1.00 91.56 116 PRO A C 1
ATOM 932 O O . PRO A 1 116 ? 5.275 11.680 11.311 1.00 91.56 116 PRO A O 1
ATOM 935 N N . ALA A 1 117 ? 4.483 10.243 12.847 1.00 88.56 117 ALA A N 1
ATOM 936 C CA . ALA A 1 117 ? 5.460 9.195 12.555 1.00 88.56 117 ALA A CA 1
ATOM 937 C C . ALA A 1 117 ? 5.362 8.712 11.102 1.00 88.56 117 ALA A C 1
ATOM 939 O O . ALA A 1 117 ? 6.391 8.558 10.446 1.00 88.56 117 ALA A O 1
ATOM 940 N N . PHE A 1 118 ? 4.146 8.555 10.567 1.00 90.00 118 PHE A N 1
ATOM 941 C CA . PHE A 1 118 ? 3.933 8.227 9.158 1.00 90.00 118 PHE A CA 1
ATOM 942 C C . PHE A 1 118 ? 4.607 9.239 8.222 1.00 90.00 118 PHE A C 1
ATOM 944 O O . PHE A 1 118 ? 5.364 8.839 7.336 1.00 90.00 118 PHE A O 1
ATOM 951 N N . PHE A 1 119 ? 4.392 10.542 8.430 1.00 90.06 119 PHE A N 1
ATOM 952 C CA . PHE A 1 119 ? 4.982 11.578 7.575 1.00 90.06 119 PHE A CA 1
ATOM 953 C C . PHE A 1 119 ? 6.503 11.677 7.718 1.00 90.06 119 PHE A C 1
ATOM 955 O O . PHE A 1 119 ? 7.195 11.899 6.721 1.00 90.06 119 PHE A O 1
ATOM 962 N N . VAL A 1 120 ? 7.043 11.460 8.921 1.00 90.19 120 VAL A N 1
ATOM 963 C CA . VAL A 1 120 ? 8.496 11.380 9.136 1.00 90.19 120 VAL A CA 1
ATOM 964 C C . VAL A 1 120 ? 9.078 10.199 8.363 1.00 90.19 120 VAL A C 1
ATOM 966 O O . VAL A 1 120 ? 10.013 10.384 7.584 1.00 90.19 120 VAL A O 1
ATOM 969 N N . CYS A 1 121 ? 8.501 9.002 8.499 1.00 89.25 121 CYS A N 1
ATOM 970 C CA . CYS A 1 121 ? 8.941 7.823 7.755 1.00 89.25 121 CYS A CA 1
ATOM 971 C C . CYS A 1 121 ? 8.848 8.043 6.240 1.00 89.25 121 CYS A C 1
ATOM 973 O O . CYS A 1 121 ? 9.806 7.749 5.526 1.00 89.25 121 CYS A O 1
ATOM 975 N N . LEU A 1 122 ? 7.741 8.609 5.751 1.00 88.19 122 LEU A N 1
ATOM 976 C CA . LEU A 1 122 ? 7.548 8.906 4.333 1.00 88.19 122 LEU A CA 1
ATOM 977 C C . LEU A 1 122 ? 8.596 9.896 3.805 1.00 88.19 122 LEU A C 1
ATOM 979 O O . LEU A 1 122 ? 9.162 9.678 2.735 1.00 88.19 122 LEU A O 1
ATOM 983 N N . THR A 1 123 ? 8.904 10.943 4.574 1.00 87.12 123 THR A N 1
ATOM 984 C CA . THR A 1 123 ? 9.944 11.924 4.226 1.00 87.12 123 THR A CA 1
ATOM 985 C C . THR A 1 123 ? 11.314 11.259 4.149 1.00 87.12 123 THR A C 1
ATOM 987 O O . THR A 1 123 ? 12.039 11.450 3.174 1.00 87.12 123 THR A O 1
ATOM 990 N N . LEU A 1 124 ? 11.661 10.428 5.136 1.00 86.88 124 LEU A N 1
ATOM 991 C CA . LEU A 1 124 ? 12.928 9.693 5.151 1.00 86.88 124 LEU A CA 1
ATOM 992 C C . LEU A 1 124 ? 13.047 8.734 3.962 1.00 86.88 124 LEU A C 1
ATOM 994 O O . LEU A 1 124 ? 14.109 8.663 3.349 1.00 86.88 124 LEU A O 1
ATOM 998 N N . ILE A 1 125 ? 11.963 8.044 3.595 1.00 85.06 125 ILE A N 1
ATOM 999 C CA . ILE A 1 125 ? 11.917 7.184 2.406 1.00 85.06 125 ILE A CA 1
ATOM 1000 C C . ILE A 1 125 ? 12.120 8.007 1.133 1.00 85.06 125 ILE A C 1
ATOM 1002 O O . ILE A 1 125 ? 12.923 7.619 0.287 1.00 85.06 125 ILE A O 1
ATOM 1006 N N . GLY A 1 126 ? 11.430 9.142 0.999 1.00 83.06 126 GLY A N 1
ATOM 1007 C CA . GLY A 1 126 ? 11.585 10.040 -0.144 1.00 83.06 126 GLY A CA 1
ATOM 1008 C C . GLY A 1 126 ? 13.025 10.527 -0.289 1.00 83.06 126 GLY A C 1
ATOM 1009 O O . GLY A 1 126 ? 13.626 10.366 -1.347 1.00 83.06 126 GLY A O 1
ATOM 1010 N N . LEU A 1 127 ? 13.623 11.029 0.796 1.00 83.81 127 LEU A N 1
ATOM 1011 C CA . LEU A 1 127 ? 15.021 11.471 0.821 1.00 83.81 127 LEU A CA 1
ATOM 1012 C C . LEU A 1 127 ? 15.992 10.334 0.489 1.00 83.81 127 LEU A C 1
ATOM 1014 O O . LEU A 1 127 ? 16.923 10.527 -0.292 1.00 83.81 127 LEU A O 1
ATOM 1018 N N . TYR A 1 128 ? 15.763 9.143 1.045 1.00 81.81 128 TYR A N 1
ATOM 1019 C CA . TYR A 1 128 ? 16.562 7.957 0.758 1.00 81.81 128 TYR A CA 1
ATOM 1020 C C . TYR A 1 128 ? 16.510 7.595 -0.730 1.00 81.81 128 TYR A C 1
ATOM 1022 O O . TYR A 1 128 ? 17.552 7.430 -1.362 1.00 81.81 128 TYR A O 1
ATOM 1030 N N . LYS A 1 129 ? 15.310 7.538 -1.316 1.00 76.88 129 LYS A N 1
ATOM 1031 C CA . LYS A 1 129 ? 15.107 7.193 -2.729 1.00 76.88 129 LYS A CA 1
ATOM 1032 C C . LYS A 1 129 ? 15.661 8.249 -3.680 1.00 76.88 129 LYS A C 1
ATOM 1034 O O . LYS A 1 129 ? 16.258 7.886 -4.689 1.00 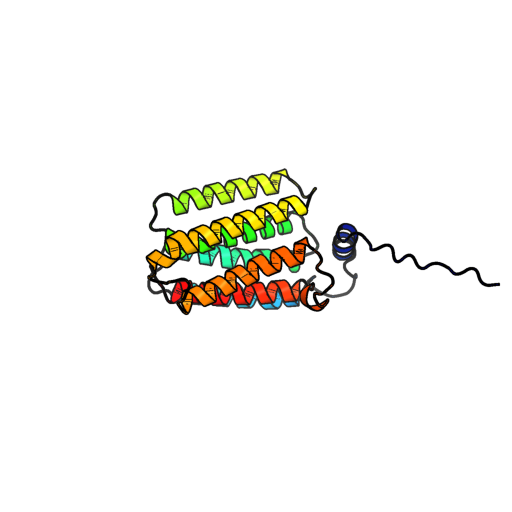76.88 129 LYS A O 1
ATOM 1039 N N . CYS A 1 130 ? 15.541 9.529 -3.338 1.00 73.69 130 CYS A N 1
ATOM 1040 C CA . CYS A 1 130 ? 16.148 10.615 -4.105 1.00 73.69 130 CYS A CA 1
ATOM 1041 C C . CYS A 1 130 ? 17.682 10.575 -4.057 1.00 73.69 130 CYS A C 1
ATOM 1043 O O . CYS A 1 130 ? 18.329 10.889 -5.052 1.00 73.69 130 CYS A O 1
ATOM 1045 N N . ARG A 1 131 ? 18.270 10.180 -2.919 1.00 75.62 131 ARG A N 1
ATOM 1046 C CA . ARG A 1 131 ? 19.726 10.109 -2.745 1.00 75.62 131 ARG A CA 1
ATOM 1047 C C . ARG A 1 131 ? 20.349 8.879 -3.398 1.00 75.62 131 ARG A C 1
ATOM 1049 O O . ARG A 1 131 ? 21.456 8.979 -3.913 1.00 75.62 131 ARG A O 1
ATOM 1056 N N . GLU A 1 132 ? 19.704 7.719 -3.318 1.00 65.69 132 GLU A N 1
ATOM 1057 C CA . GLU A 1 132 ? 20.370 6.461 -3.666 1.00 65.69 132 GLU A CA 1
ATOM 1058 C C . GLU A 1 132 ? 20.462 6.198 -5.177 1.00 65.69 132 GLU A C 1
ATOM 1060 O O . GLU A 1 132 ? 21.208 5.289 -5.534 1.00 65.69 132 GLU A O 1
ATOM 1065 N N . GLN A 1 133 ? 19.754 6.969 -6.030 1.00 59.12 133 GLN A N 1
ATOM 1066 C CA . GLN A 1 133 ? 19.715 6.846 -7.507 1.00 59.12 133 GLN A CA 1
ATOM 1067 C C . GLN A 1 133 ? 20.173 5.454 -8.004 1.00 59.12 133 GLN A C 1
ATOM 1069 O O . GLN A 1 133 ? 21.193 5.295 -8.662 1.00 59.12 133 GLN A O 1
ATOM 1074 N N . GLU A 1 134 ? 19.426 4.428 -7.586 1.00 52.78 134 GLU A N 1
ATOM 1075 C CA . GLU A 1 134 ? 19.426 3.052 -8.100 1.00 52.78 134 GLU A CA 1
ATOM 1076 C C . GLU A 1 134 ? 20.761 2.316 -8.322 1.00 52.78 134 GLU A C 1
ATOM 1078 O O . GLU A 1 134 ? 20.917 1.640 -9.338 1.00 52.78 134 GLU A O 1
ATOM 1083 N N . SER A 1 135 ? 21.700 2.317 -7.371 1.00 52.66 135 SER A N 1
ATOM 1084 C CA . SER A 1 135 ? 22.857 1.403 -7.510 1.00 52.66 135 SER A CA 1
ATOM 1085 C C . SER A 1 135 ? 22.619 -0.029 -6.992 1.00 52.66 135 SER A C 1
ATOM 1087 O O . SER A 1 135 ? 23.243 -0.957 -7.506 1.00 52.66 135 SER A O 1
ATOM 1089 N N . ASP A 1 136 ? 21.708 -0.262 -6.031 1.00 63.66 136 ASP A N 1
ATOM 1090 C CA . ASP A 1 136 ? 21.530 -1.599 -5.430 1.00 63.66 136 ASP A CA 1
ATOM 1091 C C . ASP A 1 136 ? 20.066 -1.963 -5.102 1.00 63.66 136 ASP A C 1
ATOM 1093 O O . ASP A 1 136 ? 19.504 -1.613 -4.060 1.00 63.66 136 ASP A O 1
ATOM 1097 N N . TRP A 1 137 ? 19.450 -2.752 -5.986 1.00 61.38 137 TRP A N 1
ATOM 1098 C CA . TRP A 1 137 ? 18.090 -3.278 -5.823 1.00 61.38 137 TRP A CA 1
ATOM 1099 C C . TRP A 1 137 ? 17.909 -4.125 -4.550 1.00 61.38 137 TRP A C 1
ATOM 1101 O O . TRP A 1 137 ? 16.800 -4.187 -4.008 1.00 61.38 137 TRP A O 1
ATOM 1111 N N . LYS A 1 138 ? 18.979 -4.742 -4.022 1.00 65.69 138 LYS A N 1
ATOM 1112 C CA . LYS A 1 138 ? 18.909 -5.578 -2.812 1.00 65.69 138 LYS A CA 1
ATOM 1113 C C . LYS A 1 138 ? 18.617 -4.745 -1.571 1.00 65.69 138 LYS A C 1
ATOM 1115 O O . LYS A 1 138 ? 17.864 -5.188 -0.703 1.00 65.69 138 LYS A O 1
ATOM 1120 N N . ARG A 1 139 ? 19.185 -3.539 -1.483 1.00 67.50 139 ARG A N 1
ATOM 1121 C CA . ARG A 1 139 ? 18.939 -2.609 -0.368 1.00 67.50 139 ARG A CA 1
ATOM 1122 C C . ARG A 1 139 ? 17.502 -2.117 -0.367 1.00 67.50 139 ARG A C 1
ATOM 1124 O O . ARG A 1 139 ? 16.843 -2.157 0.669 1.00 67.50 139 ARG A O 1
ATOM 1131 N N . GLY A 1 140 ? 16.986 -1.764 -1.546 1.00 66.81 140 GLY A N 1
ATOM 1132 C CA . GLY A 1 140 ? 15.580 -1.409 -1.722 1.00 66.81 140 GLY A CA 1
ATOM 1133 C C . GLY A 1 140 ? 14.642 -2.513 -1.227 1.00 66.81 140 GLY A C 1
ATOM 1134 O O . GLY A 1 140 ? 13.749 -2.238 -0.428 1.00 66.81 140 GLY A O 1
ATOM 1135 N N . ALA A 1 141 ? 14.882 -3.764 -1.632 1.00 67.94 141 ALA A N 1
ATOM 1136 C CA . ALA A 1 141 ? 14.080 -4.911 -1.201 1.00 67.94 141 ALA A CA 1
ATOM 1137 C C . ALA A 1 141 ? 14.115 -5.134 0.324 1.00 67.94 141 ALA A C 1
ATOM 1139 O O . ALA A 1 141 ? 13.085 -5.438 0.924 1.00 67.94 141 ALA A O 1
ATOM 1140 N N . TRP A 1 142 ? 15.273 -4.945 0.966 1.00 70.94 142 TRP A N 1
ATOM 1141 C CA . TRP A 1 142 ? 15.396 -5.035 2.424 1.00 70.94 142 TRP A CA 1
ATOM 1142 C C . TRP A 1 142 ? 14.581 -3.975 3.155 1.00 70.94 142 TRP A C 1
ATOM 1144 O O . TRP A 1 142 ? 13.900 -4.298 4.126 1.00 70.94 142 TRP A O 1
ATOM 1154 N N . ILE A 1 143 ? 14.620 -2.728 2.689 1.00 74.75 143 ILE A N 1
ATOM 1155 C CA . ILE A 1 143 ? 13.840 -1.642 3.291 1.00 74.75 143 ILE A CA 1
ATOM 1156 C C . ILE A 1 143 ? 12.347 -1.933 3.164 1.00 74.75 143 ILE A C 1
ATOM 1158 O O . ILE A 1 143 ? 11.630 -1.840 4.155 1.00 74.75 143 ILE A O 1
ATOM 1162 N N . PHE A 1 144 ? 11.882 -2.368 1.990 1.00 71.62 144 PHE A N 1
ATOM 1163 C CA . PHE A 1 144 ? 10.485 -2.771 1.808 1.00 71.62 144 PHE A CA 1
ATOM 1164 C C . PHE A 1 144 ? 10.078 -3.928 2.724 1.00 71.62 144 PHE A C 1
ATOM 1166 O O . PHE A 1 144 ? 8.994 -3.892 3.302 1.00 71.62 144 PHE A O 1
ATOM 1173 N N . PHE A 1 145 ? 10.947 -4.926 2.897 1.00 75.38 145 PHE A N 1
ATOM 1174 C CA . PHE A 1 145 ? 10.705 -6.034 3.818 1.00 75.38 145 PHE A CA 1
ATOM 1175 C C . PHE A 1 145 ? 10.558 -5.553 5.267 1.00 75.38 145 PHE A C 1
ATOM 1177 O O . PHE A 1 145 ? 9.589 -5.916 5.931 1.00 75.38 145 PHE A O 1
ATOM 1184 N N . TRP A 1 146 ? 11.465 -4.697 5.745 1.00 78.88 146 TRP A N 1
ATOM 1185 C CA . TRP A 1 146 ? 11.395 -4.144 7.100 1.00 78.88 146 TRP A CA 1
ATOM 1186 C C . TRP A 1 146 ? 10.175 -3.245 7.304 1.00 78.88 146 TRP A C 1
ATOM 1188 O O . TRP A 1 146 ? 9.498 -3.376 8.320 1.00 78.88 146 TRP A O 1
ATOM 1198 N N . LEU A 1 147 ? 9.843 -2.389 6.334 1.00 79.75 147 LEU A N 1
ATOM 1199 C CA . LEU A 1 147 ? 8.629 -1.568 6.374 1.00 79.75 147 LEU A CA 1
ATOM 1200 C C . LEU A 1 147 ? 7.369 -2.437 6.446 1.00 79.75 147 LEU A C 1
ATOM 1202 O O . LEU A 1 147 ? 6.470 -2.154 7.240 1.00 79.75 147 LEU A O 1
ATOM 1206 N N . GLY A 1 148 ? 7.321 -3.517 5.662 1.00 79.19 148 GLY A N 1
ATOM 1207 C CA . GLY A 1 148 ? 6.236 -4.495 5.704 1.00 79.19 148 GLY A CA 1
ATOM 1208 C C . GLY A 1 148 ? 6.134 -5.187 7.061 1.00 79.19 148 GLY A C 1
ATOM 1209 O O . GLY A 1 148 ? 5.049 -5.246 7.635 1.00 79.19 148 GLY A O 1
ATOM 1210 N N . ALA A 1 149 ? 7.260 -5.647 7.611 1.00 79.62 149 ALA A N 1
ATOM 1211 C CA . ALA A 1 149 ? 7.315 -6.300 8.916 1.00 79.62 149 ALA A CA 1
ATOM 1212 C C . ALA A 1 149 ? 6.870 -5.369 10.055 1.00 79.62 149 ALA A C 1
ATOM 1214 O O . ALA A 1 149 ? 6.071 -5.773 10.896 1.00 79.62 149 ALA A O 1
ATOM 1215 N N . VAL A 1 150 ? 7.328 -4.112 10.059 1.00 84.12 150 VAL A N 1
ATOM 1216 C CA . VAL A 1 150 ? 6.916 -3.103 11.048 1.00 84.12 150 VAL A CA 1
ATOM 1217 C C . VAL A 1 150 ? 5.422 -2.813 10.932 1.00 84.12 150 VAL A C 1
ATOM 1219 O O . VAL A 1 150 ? 4.723 -2.810 11.940 1.00 84.12 150 VAL A O 1
ATOM 1222 N N . SER A 1 151 ? 4.906 -2.630 9.717 1.00 83.50 151 SER A N 1
ATOM 1223 C CA . SER A 1 151 ? 3.482 -2.339 9.503 1.00 83.50 151 SER A CA 1
ATOM 1224 C C . SER A 1 151 ? 2.596 -3.513 9.933 1.00 83.50 151 SER A C 1
ATOM 1226 O O . SER A 1 151 ? 1.590 -3.310 10.610 1.00 83.50 151 SER A O 1
ATOM 1228 N N . ALA A 1 152 ? 3.008 -4.749 9.629 1.00 81.31 152 ALA A N 1
ATOM 1229 C CA . ALA A 1 152 ? 2.346 -5.963 10.100 1.00 81.31 152 ALA A CA 1
ATOM 1230 C C . ALA A 1 152 ? 2.389 -6.085 11.632 1.00 81.31 152 ALA A C 1
ATOM 1232 O O . ALA A 1 152 ? 1.365 -6.361 12.253 1.00 81.31 152 ALA A O 1
ATOM 1233 N N . PHE A 1 153 ? 3.542 -5.826 12.253 1.00 85.25 153 PHE A N 1
ATOM 1234 C CA . PHE A 1 153 ? 3.688 -5.837 13.708 1.00 85.25 153 PHE A CA 1
ATOM 1235 C C . PHE A 1 153 ? 2.764 -4.816 14.380 1.00 85.25 153 PHE A C 1
ATOM 1237 O O . PHE A 1 153 ? 2.070 -5.158 15.336 1.00 85.25 153 PHE A O 1
ATOM 1244 N N . LEU A 1 154 ? 2.717 -3.583 13.869 1.00 85.88 154 LEU A N 1
ATOM 1245 C CA . LEU A 1 154 ? 1.849 -2.523 14.385 1.00 85.88 154 LEU A CA 1
ATOM 1246 C C . LEU A 1 154 ? 0.369 -2.908 14.291 1.00 85.88 154 LEU A C 1
ATOM 1248 O O . LEU A 1 154 ? -0.402 -2.705 15.228 1.00 85.88 154 LEU A O 1
ATOM 1252 N N . LEU A 1 155 ? -0.021 -3.505 13.172 1.00 83.62 155 LEU A N 1
ATOM 1253 C CA . LEU A 1 155 ? -1.383 -3.940 12.908 1.00 83.62 155 LEU A CA 1
ATOM 1254 C C . LEU A 1 155 ? -1.811 -5.106 13.810 1.00 83.62 155 LEU A C 1
ATOM 1256 O O . LEU A 1 155 ? -2.895 -5.059 14.383 1.00 83.62 155 LEU A O 1
ATOM 1260 N N . VAL A 1 156 ? -0.947 -6.105 14.002 1.00 83.06 156 VAL A N 1
ATOM 1261 C CA . VAL A 1 156 ? -1.211 -7.251 14.890 1.00 83.06 156 VAL A CA 1
ATOM 1262 C C . VAL A 1 156 ? -1.207 -6.835 16.362 1.00 83.06 156 VAL A C 1
ATOM 1264 O O . VAL A 1 156 ? -2.065 -7.268 17.125 1.00 83.06 156 VAL A O 1
ATOM 1267 N N . THR A 1 157 ? -0.261 -5.989 16.773 1.00 85.12 157 THR A N 1
ATOM 1268 C CA . THR A 1 157 ? -0.068 -5.634 18.191 1.00 85.12 157 THR A CA 1
ATOM 1269 C C . THR A 1 157 ? -1.059 -4.582 18.665 1.00 85.12 157 THR A C 1
ATOM 1271 O O . THR A 1 157 ? -1.498 -4.627 19.809 1.00 85.12 157 THR A O 1
ATOM 1274 N N . PHE A 1 158 ? -1.411 -3.624 17.805 1.00 84.94 158 PHE A N 1
ATOM 1275 C CA . PHE A 1 158 ? -2.246 -2.489 18.192 1.00 84.94 158 PHE A CA 1
ATOM 1276 C C . PHE A 1 158 ? -3.544 -2.402 17.393 1.00 84.94 158 PHE A C 1
ATOM 1278 O O . PHE A 1 158 ? -4.580 -2.115 17.981 1.00 84.94 158 PHE A O 1
ATOM 1285 N N . GLY A 1 159 ? -3.520 -2.672 16.085 1.00 82.25 159 GLY A N 1
ATOM 1286 C CA . GLY A 1 159 ? -4.721 -2.600 15.246 1.00 82.25 159 GLY A CA 1
ATOM 1287 C C . GLY A 1 159 ? -5.783 -3.637 15.623 1.00 82.25 159 GLY A C 1
ATOM 1288 O O . GLY A 1 159 ? -6.938 -3.285 15.834 1.00 82.25 159 GLY A O 1
ATOM 1289 N N . PHE A 1 160 ? -5.391 -4.903 15.775 1.00 82.38 160 PHE A N 1
ATOM 1290 C CA . PHE A 1 160 ? -6.298 -6.006 16.122 1.00 82.38 160 PHE A CA 1
ATOM 1291 C C . PHE A 1 160 ? -7.033 -5.796 17.445 1.00 82.38 160 PHE A C 1
ATOM 1293 O O . PHE A 1 160 ? -8.263 -5.886 17.441 1.00 82.38 160 PHE A O 1
ATOM 1300 N N . PRO A 1 161 ? -6.338 -5.455 18.551 1.00 84.69 161 PRO A N 1
ATOM 1301 C CA . PRO A 1 161 ? -7.016 -5.136 19.801 1.00 84.69 161 PRO A CA 1
ATOM 1302 C C . PRO A 1 161 ? -8.037 -4.002 19.680 1.00 84.69 161 PRO A C 1
ATOM 1304 O O . PRO A 1 161 ? -9.083 -4.076 20.315 1.00 84.69 161 PRO A O 1
ATOM 1307 N N . ILE A 1 162 ? -7.764 -2.979 18.860 1.00 82.38 162 ILE A N 1
ATOM 1308 C CA . ILE A 1 162 ? -8.659 -1.821 18.689 1.00 82.38 162 ILE A CA 1
ATOM 1309 C C . ILE A 1 162 ? -9.995 -2.234 18.063 1.00 82.38 162 ILE A C 1
ATOM 1311 O O . ILE A 1 162 ? -11.039 -1.757 18.496 1.00 82.38 162 ILE A O 1
ATOM 1315 N N . ILE A 1 163 ? -9.980 -3.151 17.094 1.00 77.19 163 ILE A N 1
ATOM 1316 C CA . ILE A 1 163 ? -11.199 -3.643 16.429 1.00 77.19 163 ILE A CA 1
ATOM 1317 C C . ILE A 1 163 ? -11.790 -4.899 17.088 1.00 77.19 163 ILE A C 1
ATOM 1319 O O . ILE A 1 163 ? -12.691 -5.524 16.530 1.00 77.19 163 ILE A O 1
ATOM 1323 N N . GLY A 1 164 ? -11.262 -5.315 18.245 1.00 79.50 164 GLY A N 1
ATOM 1324 C CA . GLY A 1 164 ? -11.691 -6.531 18.940 1.00 79.50 164 GLY A CA 1
ATOM 1325 C C . GLY A 1 164 ? -11.435 -7.828 18.160 1.00 79.50 164 GLY A C 1
ATOM 1326 O O . GLY A 1 164 ? -12.058 -8.850 18.445 1.00 79.50 164 GLY A O 1
ATOM 1327 N N . ALA A 1 165 ? -10.541 -7.810 17.167 1.00 80.19 165 ALA A N 1
ATOM 1328 C CA . ALA A 1 165 ? -10.194 -8.985 16.377 1.00 80.19 165 ALA A CA 1
ATOM 1329 C C . ALA A 1 165 ? -9.069 -9.784 17.049 1.00 80.19 165 ALA A C 1
ATOM 1331 O O . ALA A 1 165 ? -8.121 -9.226 17.598 1.00 80.19 165 ALA A O 1
ATOM 1332 N N . SER A 1 166 ? -9.142 -11.112 16.959 1.00 82.62 166 SER A N 1
ATOM 1333 C CA . SER A 1 166 ? -8.050 -12.012 17.346 1.00 82.62 166 SER A CA 1
ATOM 1334 C C . SER A 1 166 ? -7.379 -12.614 16.111 1.00 82.62 166 SER A C 1
ATOM 1336 O O . SER A 1 166 ? -7.970 -12.641 15.029 1.00 82.62 166 SER A O 1
ATOM 1338 N N . LEU A 1 167 ? -6.173 -13.169 16.266 1.00 79.81 167 LEU A N 1
ATOM 1339 C CA . LEU A 1 167 ? -5.490 -13.912 15.193 1.00 79.81 167 LEU A CA 1
ATOM 1340 C C . LEU A 1 167 ? -6.314 -15.101 14.665 1.00 79.81 167 LEU A C 1
ATOM 1342 O O . LEU A 1 167 ? -6.153 -15.488 13.513 1.00 79.81 167 LEU A O 1
ATOM 1346 N N . PHE A 1 168 ? -7.212 -15.646 15.490 1.00 83.62 168 PHE A N 1
ATOM 1347 C CA . PHE A 1 168 ? -8.082 -16.776 15.150 1.00 83.62 168 PHE A CA 1
ATOM 1348 C C . PHE A 1 168 ? -9.454 -16.353 14.608 1.00 83.62 168 PHE A C 1
ATOM 1350 O O . PHE A 1 168 ? -10.269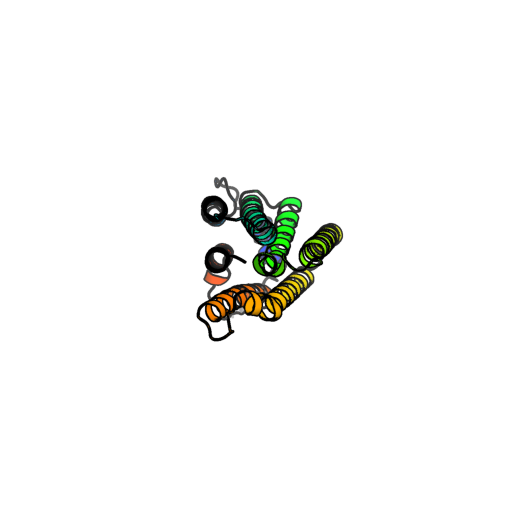 -17.204 14.263 1.00 83.62 168 PHE A O 1
ATOM 1357 N N . SER A 1 169 ? -9.735 -15.051 14.544 1.00 82.44 169 SER A N 1
ATOM 1358 C CA . SER A 1 169 ? -10.966 -14.533 13.946 1.00 82.44 169 SER A CA 1
ATOM 1359 C C . SER A 1 169 ? -10.887 -14.543 12.416 1.00 82.44 169 SER A C 1
ATOM 1361 O O . SER A 1 169 ? -9.798 -14.490 11.846 1.00 82.44 169 SER A O 1
ATOM 1363 N N . THR A 1 170 ? -12.039 -14.528 11.737 1.00 80.69 170 THR A N 1
ATOM 1364 C CA . THR A 1 170 ? -12.118 -14.385 10.270 1.00 80.69 170 THR A CA 1
ATOM 1365 C C . THR A 1 170 ? -11.324 -13.170 9.776 1.00 80.69 170 THR A C 1
ATOM 1367 O O . THR A 1 170 ? -10.603 -13.251 8.785 1.00 80.69 170 THR A O 1
ATOM 1370 N N . THR A 1 171 ? -11.388 -12.056 10.506 1.00 78.19 171 THR A N 1
ATOM 1371 C CA . THR A 1 171 ? -10.635 -10.825 10.225 1.00 78.19 171 THR A CA 1
ATOM 1372 C C . THR A 1 171 ? -9.131 -11.023 10.377 1.00 78.19 171 THR A C 1
ATOM 1374 O O . THR A 1 171 ? -8.364 -10.629 9.498 1.00 78.19 171 THR A O 1
ATOM 1377 N N . GLY A 1 172 ? -8.712 -11.694 11.453 1.00 77.00 172 GLY A N 1
ATOM 1378 C CA . GLY A 1 172 ? -7.317 -12.066 11.675 1.00 77.00 172 GLY A CA 1
ATOM 1379 C C . GLY A 1 172 ? -6.770 -12.951 10.558 1.00 77.00 172 GLY A C 1
ATOM 1380 O O . GLY A 1 172 ? -5.701 -12.666 10.020 1.00 77.00 172 GLY A O 1
ATOM 1381 N N . PHE A 1 173 ? -7.541 -13.958 10.140 1.00 81.06 173 PHE A N 1
ATOM 1382 C CA . PHE A 1 173 ? -7.198 -14.841 9.026 1.00 81.06 173 PHE A CA 1
ATOM 1383 C C . PHE A 1 173 ? -6.979 -14.067 7.720 1.00 81.06 173 PHE A C 1
ATOM 1385 O O . PHE A 1 173 ? -5.922 -14.192 7.104 1.00 81.06 173 PHE A O 1
ATOM 1392 N N . TRP A 1 174 ? -7.932 -13.225 7.310 1.00 79.62 174 TRP A N 1
ATOM 1393 C CA . TRP A 1 174 ? -7.814 -12.466 6.060 1.00 79.62 174 TRP A CA 1
ATOM 1394 C C . TRP A 1 174 ? -6.622 -11.522 6.054 1.00 79.62 174 TRP A C 1
ATOM 1396 O O . TRP A 1 174 ? -5.954 -11.356 5.037 1.00 79.62 174 TRP A O 1
ATOM 1406 N N . LEU A 1 175 ? -6.309 -10.936 7.199 1.00 74.56 175 LEU A N 1
ATOM 1407 C CA . LEU A 1 175 ? -5.190 -10.024 7.324 1.00 74.56 175 LEU A CA 1
ATOM 1408 C C . LEU A 1 175 ? -3.840 -10.754 7.317 1.00 74.56 175 LEU A C 1
ATOM 1410 O O . LEU A 1 175 ? -2.888 -10.265 6.708 1.00 74.56 175 LEU A O 1
ATOM 1414 N N . LEU A 1 176 ? -3.771 -11.961 7.888 1.00 77.19 176 LEU A N 1
ATOM 1415 C CA . LEU A 1 176 ? -2.632 -12.864 7.707 1.00 77.19 176 LEU A CA 1
ATOM 1416 C C . LEU A 1 176 ? -2.461 -13.262 6.238 1.00 77.19 176 LEU A C 1
ATOM 1418 O O . LEU A 1 176 ? -1.331 -13.281 5.756 1.00 77.19 176 LEU A O 1
ATOM 1422 N N . VAL A 1 177 ? -3.554 -13.506 5.507 1.00 77.94 177 VAL A N 1
ATOM 1423 C CA . VAL A 1 177 ? -3.512 -13.743 4.054 1.00 77.94 177 VAL A CA 1
ATOM 1424 C C . VAL A 1 177 ? -2.941 -12.523 3.324 1.00 77.94 177 VAL A C 1
ATOM 1426 O O . VAL A 1 177 ? -2.038 -12.688 2.510 1.00 77.94 177 VAL A O 1
ATOM 1429 N N . VAL A 1 178 ? -3.369 -11.295 3.651 1.00 75.69 178 VAL A N 1
ATOM 1430 C CA . VAL A 1 178 ? -2.809 -10.068 3.046 1.00 75.69 178 VAL A CA 1
ATOM 1431 C C . VAL A 1 178 ? -1.308 -9.933 3.328 1.00 75.69 178 VAL A C 1
ATOM 1433 O O . VAL A 1 178 ? -0.534 -9.671 2.404 1.00 75.69 178 VAL A O 1
ATOM 1436 N N . ILE A 1 179 ? -0.878 -10.150 4.576 1.00 73.44 179 ILE A N 1
ATOM 1437 C CA . ILE A 1 179 ? 0.542 -10.118 4.963 1.00 73.44 179 ILE A CA 1
ATOM 1438 C C . ILE A 1 179 ? 1.329 -11.193 4.204 1.00 73.44 179 ILE A C 1
ATOM 1440 O O . ILE A 1 179 ? 2.392 -10.901 3.655 1.00 73.44 179 ILE A O 1
ATOM 1444 N N . ALA A 1 180 ? 0.806 -12.417 4.125 1.00 74.44 180 ALA A N 1
ATOM 1445 C CA . ALA A 1 180 ? 1.436 -13.523 3.413 1.00 74.44 180 ALA A CA 1
ATOM 1446 C C . ALA A 1 180 ? 1.548 -13.247 1.907 1.00 74.44 180 ALA A C 1
ATOM 1448 O O . ALA A 1 180 ? 2.596 -13.513 1.323 1.00 74.44 180 ALA A O 1
ATOM 1449 N N . CYS A 1 181 ? 0.530 -12.650 1.281 1.00 71.06 181 CYS A N 1
ATOM 1450 C CA . CYS A 1 181 ? 0.592 -12.214 -0.115 1.00 71.06 181 CYS A CA 1
ATOM 1451 C C . CYS A 1 181 ? 1.679 -11.148 -0.330 1.00 71.06 181 CYS A C 1
ATOM 1453 O O . CYS A 1 181 ? 2.434 -11.226 -1.301 1.00 71.06 181 CYS A O 1
ATOM 1455 N N . PHE A 1 182 ? 1.800 -10.181 0.585 1.00 69.31 182 PHE A N 1
ATOM 1456 C CA . PHE A 1 182 ? 2.817 -9.127 0.518 1.00 69.31 182 PHE A CA 1
ATOM 1457 C C . PHE A 1 182 ? 4.242 -9.663 0.707 1.00 69.31 182 PHE A C 1
ATOM 1459 O O . PHE A 1 182 ? 5.120 -9.398 -0.118 1.00 69.31 182 PHE A O 1
ATOM 1466 N N . ILE A 1 183 ? 4.477 -10.439 1.769 1.00 68.81 183 ILE A N 1
ATOM 1467 C CA . ILE A 1 183 ? 5.784 -11.038 2.073 1.00 68.81 183 ILE A CA 1
ATOM 1468 C C . ILE A 1 183 ? 6.156 -12.061 1.004 1.00 68.81 183 ILE A C 1
ATOM 1470 O O . ILE A 1 183 ? 7.288 -12.055 0.525 1.00 68.81 183 ILE A O 1
ATOM 1474 N N . GLY A 1 184 ? 5.201 -12.897 0.593 1.00 66.38 184 GLY A N 1
ATOM 1475 C CA . GLY A 1 184 ? 5.361 -13.857 -0.489 1.00 66.38 184 GLY A CA 1
ATOM 1476 C C . GLY A 1 184 ? 5.865 -13.162 -1.744 1.00 66.38 184 GLY A C 1
ATOM 1477 O O . GLY A 1 184 ? 6.930 -13.516 -2.235 1.00 66.38 184 GLY A O 1
ATOM 1478 N N . LYS A 1 185 ? 5.201 -12.089 -2.193 1.00 67.31 185 LYS A N 1
ATOM 1479 C CA . LYS A 1 185 ? 5.663 -11.296 -3.340 1.00 67.31 185 LYS A CA 1
ATOM 1480 C C . LYS A 1 185 ? 7.105 -10.808 -3.144 1.00 67.31 185 LYS A C 1
ATOM 1482 O O . LYS A 1 185 ? 7.942 -11.061 -4.003 1.00 67.31 185 LYS A O 1
ATOM 1487 N N . LEU A 1 186 ? 7.438 -10.191 -2.009 1.00 64.56 186 LEU A N 1
ATOM 1488 C CA . LEU A 1 186 ? 8.805 -9.711 -1.737 1.00 64.56 186 LEU A CA 1
ATOM 1489 C C . LEU A 1 186 ? 9.862 -10.830 -1.766 1.00 64.56 186 LEU A C 1
ATOM 1491 O O . LEU A 1 186 ? 10.969 -10.616 -2.260 1.00 64.56 186 LEU A O 1
ATOM 1495 N N . ILE A 1 187 ? 9.529 -12.022 -1.267 1.00 65.25 187 ILE A N 1
ATOM 1496 C CA . ILE A 1 187 ? 10.404 -13.201 -1.294 1.00 65.25 187 ILE A CA 1
ATOM 1497 C C . ILE A 1 187 ? 10.605 -13.691 -2.731 1.00 65.25 187 ILE A C 1
ATOM 1499 O O . ILE A 1 187 ? 11.745 -13.941 -3.123 1.00 65.25 187 ILE A O 1
ATOM 1503 N N . ILE A 1 188 ? 9.532 -13.780 -3.522 1.00 62.81 188 ILE A N 1
ATOM 1504 C CA . ILE A 1 188 ? 9.582 -14.184 -4.936 1.00 62.81 188 ILE A CA 1
ATOM 1505 C C . ILE A 1 188 ? 10.495 -13.240 -5.722 1.00 62.81 188 ILE A C 1
ATOM 1507 O O . ILE A 1 188 ? 11.410 -13.702 -6.401 1.00 62.81 188 ILE A O 1
ATOM 1511 N N . TYR A 1 189 ? 10.314 -11.926 -5.553 1.00 57.94 189 TYR A N 1
ATOM 1512 C CA . TYR A 1 189 ? 11.151 -10.908 -6.198 1.00 57.94 189 TYR A CA 1
ATOM 1513 C C . TYR A 1 189 ? 12.623 -10.970 -5.777 1.00 57.94 189 TYR A C 1
ATOM 1515 O O . TYR A 1 189 ? 13.494 -10.570 -6.543 1.00 57.94 189 TYR A O 1
ATOM 1523 N N . ARG A 1 190 ? 12.920 -11.430 -4.557 1.00 56.75 190 ARG A N 1
ATOM 1524 C CA . ARG A 1 190 ? 14.282 -11.432 -4.013 1.00 56.75 190 ARG A CA 1
ATOM 1525 C C . ARG A 1 190 ? 15.072 -12.694 -4.338 1.00 56.75 190 ARG A C 1
ATOM 1527 O O . ARG A 1 190 ? 16.282 -12.606 -4.534 1.00 56.75 190 ARG A O 1
ATOM 1534 N N . TYR A 1 191 ? 14.427 -13.853 -4.278 1.00 54.94 191 TYR A N 1
ATOM 1535 C CA . TYR A 1 191 ? 15.125 -15.137 -4.254 1.00 54.94 191 TYR A CA 1
ATOM 1536 C C . TYR A 1 191 ? 15.069 -15.906 -5.571 1.00 54.94 191 TYR A C 1
ATOM 1538 O O . TYR A 1 191 ? 15.633 -16.996 -5.607 1.00 54.94 191 TYR A O 1
ATOM 1546 N N . GLU A 1 192 ? 14.433 -15.363 -6.623 1.00 52.94 192 GLU A N 1
ATOM 1547 C CA . GLU A 1 192 ? 14.320 -16.013 -7.944 1.00 52.94 192 GLU A CA 1
ATOM 1548 C C . GLU A 1 192 ? 14.017 -17.510 -7.782 1.00 52.94 192 GLU A C 1
ATOM 1550 O O . GLU A 1 192 ? 14.757 -18.384 -8.246 1.00 52.94 192 GLU A O 1
ATOM 1555 N N . ILE A 1 193 ? 13.000 -17.816 -6.965 1.00 53.44 193 ILE A N 1
ATOM 1556 C CA . ILE A 1 193 ? 12.733 -19.188 -6.537 1.00 53.44 193 ILE A CA 1
ATOM 1557 C C . ILE A 1 193 ? 12.360 -19.988 -7.785 1.00 53.44 193 ILE A C 1
ATOM 1559 O O . ILE A 1 193 ? 11.228 -19.934 -8.248 1.00 53.44 193 ILE A O 1
ATOM 1563 N N . LYS A 1 194 ? 13.317 -20.771 -8.298 1.00 47.03 194 LYS A N 1
ATOM 1564 C CA . LYS A 1 194 ? 13.247 -21.512 -9.574 1.00 47.03 194 LYS A CA 1
ATOM 1565 C C . LYS A 1 194 ? 12.045 -22.453 -9.728 1.00 47.03 194 LYS A C 1
ATOM 1567 O O . LYS A 1 194 ? 11.790 -22.944 -10.821 1.00 47.03 194 LYS A O 1
ATOM 1572 N N . TRP A 1 195 ? 11.351 -22.747 -8.631 1.00 50.78 195 TRP A N 1
ATOM 1573 C CA . TRP A 1 195 ? 10.170 -23.612 -8.578 1.00 50.78 195 TRP A CA 1
ATOM 1574 C C . TRP A 1 195 ? 8.863 -22.869 -8.854 1.00 50.78 195 TRP A C 1
ATOM 1576 O O . TRP A 1 195 ? 7.807 -23.490 -8.964 1.00 50.78 195 TRP A O 1
ATOM 1586 N N . ILE A 1 196 ? 8.917 -21.545 -8.945 1.00 52.84 196 ILE A N 1
ATOM 1587 C CA . ILE A 1 196 ? 7.754 -20.716 -9.190 1.00 52.84 196 ILE A CA 1
ATOM 1588 C C . ILE A 1 196 ? 7.496 -20.697 -10.699 1.00 52.84 196 ILE A C 1
ATOM 1590 O O . ILE A 1 196 ? 8.403 -20.386 -11.471 1.00 52.84 196 ILE A O 1
ATOM 1594 N N . PRO A 1 197 ? 6.287 -21.068 -11.159 1.00 52.75 197 PRO A N 1
ATOM 1595 C CA . PRO A 1 197 ? 5.976 -21.050 -12.580 1.00 52.75 197 PRO A CA 1
ATOM 1596 C C . PRO A 1 197 ? 6.234 -19.655 -13.151 1.00 52.75 197 PRO A C 1
ATOM 1598 O O . PRO A 1 197 ? 5.821 -18.673 -12.539 1.00 52.75 197 PRO A O 1
ATOM 1601 N N . LYS A 1 198 ? 6.818 -19.568 -14.355 1.00 55.69 198 LYS A N 1
ATOM 1602 C CA . LYS A 1 198 ? 7.102 -18.298 -15.063 1.00 55.69 198 LYS A CA 1
ATOM 1603 C C . LYS A 1 198 ? 5.919 -17.318 -15.102 1.00 55.69 198 LYS A C 1
ATOM 1605 O O . LYS A 1 198 ? 6.115 -16.117 -15.213 1.00 55.69 198 LYS A O 1
ATOM 1610 N N . PHE A 1 199 ? 4.688 -17.827 -15.000 1.00 51.16 199 PHE A N 1
ATOM 1611 C CA . PHE A 1 199 ? 3.477 -17.015 -14.879 1.00 51.16 199 PHE A CA 1
ATOM 1612 C C . PHE A 1 199 ? 3.475 -16.095 -13.650 1.00 51.16 199 PHE A C 1
ATOM 1614 O O . PHE A 1 199 ? 3.002 -14.977 -13.758 1.00 51.16 199 PHE A O 1
ATOM 1621 N N . TRP A 1 200 ? 4.007 -16.536 -12.507 1.00 53.41 200 TRP A N 1
ATOM 1622 C CA . TRP A 1 200 ? 4.064 -15.757 -11.262 1.00 53.41 200 TRP A CA 1
ATOM 1623 C C . TRP A 1 200 ? 5.214 -14.743 -11.235 1.00 53.41 200 TRP A C 1
ATOM 1625 O O . TRP A 1 200 ? 5.189 -13.819 -10.424 1.00 53.41 200 TRP A O 1
ATOM 1635 N N . GLU A 1 201 ? 6.209 -14.915 -12.109 1.00 54.53 201 GLU A N 1
ATOM 1636 C CA . GLU A 1 201 ? 7.297 -13.954 -12.335 1.00 54.53 201 GLU A CA 1
ATOM 1637 C C . GLU A 1 201 ? 6.858 -12.794 -13.242 1.00 54.53 201 GLU A C 1
ATOM 1639 O O . GLU A 1 201 ? 7.550 -11.776 -13.321 1.00 54.53 201 GLU A O 1
ATOM 1644 N N . ALA A 1 202 ? 5.712 -12.926 -13.921 1.00 62.66 202 ALA A N 1
ATOM 1645 C CA . ALA A 1 202 ? 5.173 -11.866 -14.755 1.00 62.66 202 ALA A CA 1
ATOM 1646 C C . ALA A 1 202 ? 4.810 -10.646 -13.884 1.00 62.66 202 ALA A C 1
ATOM 1648 O O . ALA A 1 202 ? 4.186 -10.799 -12.827 1.00 62.66 202 ALA A O 1
ATOM 1649 N N . PRO A 1 203 ? 5.157 -9.414 -14.296 1.00 63.66 203 PRO A N 1
ATOM 1650 C CA . PRO A 1 203 ? 4.762 -8.224 -13.549 1.00 63.66 203 PRO A CA 1
ATOM 1651 C C . PRO A 1 203 ? 3.241 -8.195 -13.334 1.00 63.66 203 PRO A C 1
ATOM 1653 O O . PRO A 1 203 ? 2.772 -7.932 -12.225 1.00 63.66 203 PRO A O 1
ATOM 1656 N N . GLU A 1 204 ? 2.468 -8.586 -14.346 1.00 68.81 204 GLU A N 1
ATOM 1657 C CA . GLU A 1 204 ? 1.007 -8.619 -14.338 1.00 68.81 204 GLU A CA 1
ATOM 1658 C C . GLU A 1 204 ? 0.426 -9.474 -13.195 1.00 68.81 204 GLU A C 1
ATOM 1660 O O . GLU A 1 204 ? -0.477 -9.013 -12.491 1.00 68.81 204 GLU A O 1
ATOM 1665 N N . SER A 1 205 ? 0.957 -10.678 -12.945 1.00 67.44 205 SER A N 1
ATOM 1666 C CA . SER A 1 205 ? 0.481 -11.544 -11.852 1.00 67.44 205 SER A CA 1
ATOM 1667 C C . SER A 1 205 ? 0.794 -10.945 -10.485 1.00 67.44 205 SER A C 1
ATOM 1669 O O . SER A 1 205 ? -0.031 -10.990 -9.571 1.00 67.44 205 SER A O 1
ATOM 1671 N N . GLY A 1 206 ? 1.967 -10.321 -10.347 1.00 69.62 206 GLY A N 1
ATOM 1672 C CA . GLY A 1 206 ? 2.355 -9.621 -9.130 1.00 69.62 206 GLY A CA 1
ATOM 1673 C C . GLY A 1 206 ? 1.403 -8.470 -8.802 1.00 69.62 206 GLY A C 1
ATOM 1674 O O . GLY A 1 206 ? 1.060 -8.263 -7.634 1.00 69.62 206 GLY A O 1
ATOM 1675 N N . HIS A 1 207 ? 0.976 -7.704 -9.804 1.00 75.44 207 HIS A N 1
ATOM 1676 C CA . HIS A 1 207 ? 0.001 -6.626 -9.626 1.00 75.44 207 HIS A CA 1
ATOM 1677 C C . HIS A 1 207 ? -1.413 -7.142 -9.337 1.00 75.44 207 HIS A C 1
ATOM 1679 O O . HIS A 1 207 ? -2.125 -6.556 -8.520 1.00 75.44 207 HIS A O 1
ATOM 1685 N N . PHE A 1 208 ? -1.809 -8.261 -9.941 1.00 75.69 208 PHE A N 1
ATOM 1686 C CA . PHE A 1 208 ? -3.100 -8.892 -9.675 1.00 75.69 208 PHE A CA 1
ATOM 1687 C C . PHE A 1 208 ? -3.230 -9.355 -8.214 1.00 75.69 208 PHE A C 1
ATOM 1689 O O . PHE A 1 208 ? -4.194 -9.006 -7.536 1.00 75.69 208 PHE A O 1
ATOM 1696 N N . ILE A 1 209 ? -2.220 -10.054 -7.681 1.00 75.56 209 ILE A N 1
ATOM 1697 C CA . ILE A 1 209 ? -2.198 -10.505 -6.274 1.00 75.56 209 ILE A CA 1
ATOM 1698 C C . ILE A 1 209 ? -2.206 -9.313 -5.314 1.00 75.56 209 ILE A C 1
ATOM 1700 O O . ILE A 1 209 ? -2.902 -9.332 -4.300 1.00 75.56 209 ILE A O 1
ATOM 1704 N N . LEU A 1 210 ? -1.448 -8.262 -5.645 1.00 77.31 210 LEU A N 1
ATOM 1705 C CA . LEU A 1 210 ? -1.460 -7.018 -4.882 1.00 77.31 210 LEU A CA 1
ATOM 1706 C C . LEU A 1 210 ? -2.876 -6.426 -4.834 1.00 77.31 210 LEU A C 1
ATOM 1708 O O . LEU A 1 210 ? -3.335 -6.072 -3.753 1.00 77.31 210 LEU A O 1
ATOM 1712 N N . SER A 1 211 ? -3.584 -6.404 -5.965 1.00 81.81 211 SER A N 1
ATOM 1713 C CA . SER A 1 211 ? -4.967 -5.915 -6.067 1.00 81.81 211 SER A CA 1
ATOM 1714 C C . SER A 1 211 ? -5.934 -6.706 -5.193 1.00 81.81 211 SER A C 1
ATOM 1716 O O . SER A 1 211 ? -6.720 -6.106 -4.462 1.00 81.81 211 SER A O 1
ATOM 1718 N N . ILE A 1 212 ? -5.817 -8.037 -5.164 1.00 81.94 212 ILE A N 1
ATOM 1719 C CA . ILE A 1 212 ? -6.592 -8.885 -4.245 1.00 81.94 212 ILE A CA 1
ATOM 1720 C C . ILE A 1 212 ? -6.300 -8.509 -2.786 1.00 81.94 212 ILE A C 1
ATOM 1722 O O . ILE A 1 212 ? -7.228 -8.289 -2.008 1.00 81.94 212 ILE A O 1
ATOM 1726 N N . GLY A 1 213 ? -5.021 -8.383 -2.418 1.00 82.56 213 GLY A N 1
ATOM 1727 C CA . GLY A 1 213 ? -4.616 -8.006 -1.063 1.00 82.56 213 GLY A CA 1
ATOM 1728 C C . GLY A 1 213 ? -5.155 -6.636 -0.643 1.00 82.56 213 GLY A C 1
ATOM 1729 O O . GLY A 1 213 ? -5.689 -6.497 0.456 1.00 82.56 213 GLY A O 1
ATOM 1730 N N . VAL A 1 214 ? -5.078 -5.634 -1.527 1.00 86.31 214 VAL A N 1
ATOM 1731 C CA . VAL A 1 214 ? -5.653 -4.303 -1.276 1.00 86.31 214 VAL A CA 1
ATOM 1732 C C . VAL A 1 214 ? -7.178 -4.374 -1.162 1.00 86.31 214 VAL A C 1
ATOM 1734 O O . VAL A 1 214 ? -7.734 -3.669 -0.325 1.00 86.31 214 VAL A O 1
ATOM 1737 N N . THR A 1 215 ? -7.855 -5.220 -1.947 1.00 86.56 215 THR A N 1
ATOM 1738 C CA . THR A 1 215 ? -9.327 -5.340 -1.930 1.00 86.56 215 THR A CA 1
ATOM 1739 C C . THR A 1 215 ? -9.776 -5.864 -0.579 1.00 86.56 215 THR A C 1
ATOM 1741 O O . THR A 1 215 ? -10.567 -5.218 0.103 1.00 86.56 215 THR A O 1
ATOM 1744 N N . ILE A 1 216 ? -9.201 -6.999 -0.164 1.00 85.12 216 ILE A N 1
ATOM 1745 C CA . ILE A 1 216 ? -9.482 -7.633 1.125 1.00 85.12 216 ILE A CA 1
ATOM 1746 C C . ILE A 1 216 ? -9.242 -6.627 2.252 1.00 85.12 216 ILE A C 1
ATOM 1748 O O . ILE A 1 216 ? -10.105 -6.435 3.106 1.00 85.12 216 ILE A O 1
ATOM 1752 N N . TYR A 1 217 ? -8.101 -5.935 2.228 1.00 86.69 217 TYR A N 1
ATOM 1753 C CA . TYR A 1 217 ? -7.768 -4.965 3.264 1.00 86.69 217 TYR A CA 1
ATOM 1754 C C . TYR A 1 217 ? -8.718 -3.763 3.294 1.00 86.69 217 TYR A C 1
ATOM 1756 O O . TYR A 1 217 ? -9.188 -3.373 4.360 1.00 86.69 217 TYR A O 1
ATOM 1764 N N . SER A 1 218 ? -9.048 -3.199 2.132 1.00 89.44 218 SER A N 1
ATOM 1765 C CA . SER A 1 218 ? -9.973 -2.065 2.024 1.00 89.44 218 SER A CA 1
ATOM 1766 C C . SER A 1 218 ? -11.369 -2.436 2.524 1.00 89.44 218 SER A C 1
ATOM 1768 O O . SER A 1 218 ? -12.007 -1.636 3.203 1.00 89.44 218 SER A O 1
ATOM 1770 N N . SER A 1 219 ? -11.832 -3.663 2.261 1.00 85.38 219 SER A N 1
ATOM 1771 C CA . SER A 1 219 ? -13.081 -4.178 2.828 1.00 85.38 219 SER A CA 1
ATOM 1772 C C . SER A 1 219 ? -13.028 -4.254 4.354 1.00 85.38 219 SER A C 1
ATOM 1774 O O . SER A 1 219 ? -13.985 -3.840 5.003 1.00 85.38 219 SER A O 1
ATOM 1776 N N . LEU A 1 220 ? -11.915 -4.707 4.944 1.00 85.44 220 LEU A N 1
ATOM 1777 C CA . LEU A 1 220 ? -11.747 -4.715 6.404 1.00 85.44 220 LEU A CA 1
ATOM 1778 C C . LEU A 1 220 ? -11.803 -3.301 6.996 1.00 85.44 220 LEU A C 1
ATOM 1780 O O . LEU A 1 220 ? -12.472 -3.092 8.003 1.00 85.44 220 LEU A O 1
ATOM 1784 N N . VAL A 1 221 ? -11.156 -2.328 6.350 1.00 87.62 221 VAL A N 1
ATOM 1785 C CA . VAL A 1 221 ? -11.163 -0.917 6.776 1.00 87.62 221 VAL A CA 1
ATOM 1786 C C . VAL A 1 221 ? -12.573 -0.307 6.765 1.00 87.62 221 VAL A C 1
ATOM 1788 O O . VAL A 1 221 ? -12.872 0.552 7.592 1.00 87.62 221 VAL A O 1
ATOM 1791 N N . ILE A 1 222 ? -13.438 -0.744 5.844 1.00 86.31 222 ILE A N 1
ATOM 1792 C CA . ILE A 1 222 ? -14.837 -0.295 5.759 1.00 86.31 222 ILE A CA 1
ATOM 1793 C C . ILE A 1 222 ? -15.721 -0.997 6.791 1.00 86.31 222 ILE A C 1
ATOM 1795 O O . ILE A 1 222 ? -16.568 -0.350 7.398 1.00 86.31 222 ILE A O 1
ATOM 1799 N N . ILE A 1 223 ? -15.555 -2.312 6.966 1.00 83.81 223 ILE A N 1
ATOM 1800 C CA . ILE A 1 223 ? -16.393 -3.131 7.860 1.00 83.81 223 ILE A CA 1
ATOM 1801 C C . ILE A 1 223 ? -16.111 -2.819 9.332 1.00 83.81 223 ILE A C 1
ATOM 1803 O O . ILE A 1 223 ? -17.024 -2.889 10.152 1.00 83.81 223 ILE A O 1
ATOM 1807 N N . TYR A 1 224 ? -14.869 -2.459 9.659 1.00 77.00 224 TYR A N 1
ATOM 1808 C CA . TYR A 1 224 ? -14.443 -2.101 11.009 1.00 77.00 224 TYR A CA 1
ATOM 1809 C C . TYR A 1 224 ? -14.092 -0.610 11.093 1.00 77.00 224 TYR A C 1
ATOM 1811 O O . TYR A 1 224 ? -12.911 -0.273 11.229 1.00 77.00 224 TYR A O 1
ATOM 1819 N N . PRO A 1 225 ? -15.086 0.295 10.990 1.00 67.12 225 PRO A N 1
ATOM 1820 C CA . PRO A 1 225 ? -14.847 1.704 11.237 1.00 67.12 225 PRO A CA 1
ATOM 1821 C C . PRO A 1 225 ? -14.504 1.880 12.720 1.00 67.12 225 PRO A C 1
ATOM 1823 O O . PRO A 1 225 ? -15.216 1.389 13.597 1.00 67.12 225 PRO A O 1
ATOM 1826 N N . VAL A 1 226 ? -13.378 2.543 12.970 1.00 67.69 226 VAL A N 1
ATOM 1827 C CA . VAL A 1 226 ? -12.876 2.893 14.306 1.00 67.69 226 VAL A CA 1
ATOM 1828 C C . VAL A 1 226 ? -13.148 4.362 14.578 1.00 67.69 226 VAL A C 1
ATOM 1830 O O . VAL A 1 226 ? -13.037 5.144 13.607 1.00 67.69 226 VAL A O 1
#

Secondary structure (DSSP, 8-state):
-------------HHHHHHHHHH---SSS-SSSSHHHHHHHHHHHHHHHHHHHT-SS--HHHHHHHHHHHHHHHHHHHHHHSSP-HHHHHHHHHHHHHHHHHTTHHHHTTSTTHHHHHHHHHHHHHHHHHHHTTS-HHHHHHHHHHHHHHHHHHIIIIIHHHTT--TTSHHHHHHHHHHHHHHHHHHHHHH--TTS-TTTTSHHHHHHHHHHHHHHHHHHHHHS--

pLDDT: mean 74.41, std 17.06, range [32.72, 95.06]

Radius of gyration: 19.69 Å; chains: 1; bounding box: 55×48×55 Å

Foldseek 3Di:
DDDDPPPPPPPDPVVVVVVVLQVCDPPDDDQWQDVLLLVVLPVLLVVLVVLQVPFPDADPLNVQLSVLSSQLSVLRSVCGRDRHDLVSVLSNLLSLLLNLLSLLRQQCVVPVCSVVVSVVVSVVSSVCSVPPSDPDPQVSLVVQLVSNVVSLCSCQVGVCVSLVHHCPDPLVVLLVVLSCLSVVLSCCVNPVPVPDPVVCVDVSVNSVSNSVSSVSSSVVSRVRRD

Sequence (226 aa):
MSSSQRNTSIAVPFSKFLVHHEDNPRPEKLLFRHPFVVFFHLPYVVLLGFMYLGLSQKTTGQTIYFATAVGLYLSSAAYHAWRPNSALRIVDQIMISAYVLSTSLPFLYQKPLAIPAFFVCLTLIGLYKCREQESDWKRGAWIFFWLGAVSAFLLVTFGFPIIGASLFSTTGFWLLVVIACFIGKLIIYRYEIKWIPKFWEAPESGHFILSIGVTIYSSLVIIYPV